Protein AF-A0A4R1PL21-F1 (afdb_monomer_lite)

Structure (mmCIF, N/CA/C/O backbone):
data_AF-A0A4R1PL21-F1
#
_entry.id   AF-A0A4R1PL21-F1
#
loop_
_atom_site.group_PDB
_atom_site.id
_atom_site.type_symbol
_atom_site.label_atom_id
_atom_site.label_alt_id
_atom_site.label_comp_id
_atom_site.label_asym_id
_atom_site.label_entity_id
_atom_site.label_seq_id
_atom_site.pdbx_PDB_ins_code
_atom_site.Cartn_x
_atom_site.Cartn_y
_atom_site.Cartn_z
_atom_site.occupancy
_atom_site.B_iso_or_equiv
_atom_site.auth_seq_id
_atom_site.auth_comp_id
_atom_site.auth_asym_id
_atom_site.auth_atom_id
_atom_site.pdbx_PDB_model_num
ATOM 1 N N . MET A 1 1 ? -13.176 0.286 33.512 1.00 33.28 1 MET A N 1
ATOM 2 C CA . MET A 1 1 ? -12.945 -0.963 32.759 1.00 33.28 1 MET A CA 1
ATOM 3 C C . MET A 1 1 ? -14.133 -1.179 31.830 1.00 33.28 1 MET A C 1
ATOM 5 O O . MET A 1 1 ? -14.990 -2.006 32.114 1.00 33.28 1 MET A O 1
ATOM 9 N N . SER A 1 2 ? -14.249 -0.366 30.777 1.00 35.81 2 SER A N 1
ATOM 10 C CA . SER A 1 2 ? -15.149 -0.677 29.667 1.00 35.81 2 SER A CA 1
ATOM 11 C C . SER A 1 2 ? -14.458 -1.754 28.846 1.00 35.81 2 SER A C 1
ATOM 13 O O . SER A 1 2 ? -13.347 -1.541 28.372 1.00 35.81 2 SER A O 1
ATOM 15 N N . GLN A 1 3 ? -15.073 -2.927 28.758 1.00 36.09 3 GLN A N 1
ATOM 16 C CA . GLN A 1 3 ? -14.660 -3.940 27.798 1.00 36.09 3 GLN A CA 1
ATOM 17 C C . GLN A 1 3 ? -14.890 -3.329 26.414 1.00 36.09 3 GLN A C 1
ATOM 19 O O . GLN A 1 3 ? -16.036 -3.083 26.034 1.00 36.09 3 GLN A O 1
ATOM 24 N N . THR A 1 4 ? -13.812 -2.974 25.721 1.00 40.53 4 THR A N 1
ATOM 25 C CA . THR A 1 4 ? -13.871 -2.572 24.321 1.00 40.53 4 THR A CA 1
ATOM 26 C C . THR A 1 4 ? -14.338 -3.785 23.532 1.00 40.53 4 THR A C 1
ATOM 28 O O . THR A 1 4 ? -13.763 -4.869 23.598 1.00 40.53 4 THR A O 1
ATOM 31 N N . ASN A 1 5 ? -15.469 -3.615 22.859 1.00 43.16 5 ASN A N 1
ATOM 32 C CA . ASN A 1 5 ? -16.133 -4.630 22.058 1.00 43.16 5 ASN A CA 1
ATOM 33 C C . ASN A 1 5 ? -15.388 -4.731 20.715 1.00 43.16 5 ASN A C 1
ATOM 35 O O . ASN A 1 5 ? -15.936 -4.377 19.676 1.00 43.16 5 ASN A O 1
ATOM 39 N N . VAL A 1 6 ? -14.099 -5.087 20.758 1.00 48.12 6 VAL A N 1
ATOM 40 C CA . VAL A 1 6 ? -13.265 -5.228 19.560 1.00 48.12 6 VAL A CA 1
ATOM 41 C C . VAL A 1 6 ? -13.737 -6.490 18.829 1.00 48.12 6 VAL A C 1
ATOM 43 O O . VAL A 1 6 ? -13.715 -7.569 19.432 1.00 48.12 6 VAL A O 1
ATOM 46 N N . PRO A 1 7 ? -14.222 -6.385 17.578 1.00 46.50 7 PRO A N 1
ATOM 47 C CA . PRO A 1 7 ? -14.629 -7.544 16.789 1.00 46.50 7 PRO A CA 1
ATOM 48 C C . PRO A 1 7 ? -13.479 -8.557 16.659 1.00 46.50 7 PRO A C 1
ATOM 50 O O . PRO A 1 7 ? -12.313 -8.157 16.703 1.00 46.50 7 PRO A O 1
ATOM 53 N N . PRO A 1 8 ? -13.770 -9.862 16.512 1.00 52.00 8 PRO A N 1
ATOM 54 C CA . PRO A 1 8 ? -12.741 -10.895 16.493 1.00 52.00 8 PRO A CA 1
ATOM 55 C C . PRO A 1 8 ? -11.782 -10.700 15.314 1.00 52.00 8 PRO A C 1
ATOM 57 O O . PRO A 1 8 ? -12.185 -10.711 14.152 1.00 52.00 8 PRO A O 1
ATOM 60 N N . GLU A 1 9 ? -10.503 -10.550 15.637 1.00 64.94 9 GLU A N 1
ATOM 61 C CA . GLU A 1 9 ? -9.409 -10.451 14.679 1.00 64.94 9 GLU A CA 1
ATOM 62 C C . GLU A 1 9 ? -9.171 -11.815 14.007 1.00 64.94 9 GLU A C 1
ATOM 64 O O . GLU A 1 9 ? -9.003 -12.837 14.680 1.00 64.94 9 GLU A O 1
ATOM 69 N N . ILE A 1 10 ? -9.175 -11.848 12.671 1.00 77.19 10 ILE A N 1
ATOM 70 C CA . ILE A 1 10 ? -8.898 -13.057 11.885 1.00 77.19 10 ILE A CA 1
ATOM 71 C C . ILE A 1 10 ? -7.464 -12.965 11.370 1.00 77.19 10 ILE A C 1
ATOM 73 O O . ILE A 1 10 ? -7.158 -12.065 10.598 1.00 77.19 10 ILE A O 1
ATOM 77 N N . SER A 1 11 ? -6.594 -13.901 11.748 1.00 82.69 11 SER A N 1
ATOM 78 C CA . SER A 1 11 ? -5.225 -13.986 11.226 1.00 82.69 11 SER A CA 1
ATOM 79 C C . SER A 1 11 ? -5.077 -15.085 10.171 1.00 82.69 11 SER A C 1
ATOM 81 O O . SER A 1 11 ? -5.842 -16.052 10.145 1.00 82.69 11 SER A O 1
ATOM 83 N N . GLY A 1 12 ? -4.105 -14.934 9.273 1.00 82.25 12 GLY A N 1
ATOM 84 C CA . GLY A 1 12 ? -3.917 -15.837 8.141 1.00 82.25 12 GLY A CA 1
ATOM 85 C C . GLY A 1 12 ? -2.614 -15.609 7.382 1.00 82.25 12 GLY A C 1
ATOM 86 O O . GLY A 1 12 ? -1.827 -14.713 7.685 1.00 82.25 12 GLY A O 1
ATOM 87 N N . THR A 1 13 ? -2.375 -16.463 6.394 1.00 86.62 13 THR A N 1
ATOM 88 C CA . THR A 1 13 ? -1.214 -16.388 5.497 1.00 86.62 13 THR A CA 1
ATOM 89 C C . THR A 1 13 ? -1.387 -15.297 4.434 1.00 86.62 13 THR A C 1
ATOM 91 O O . THR A 1 13 ? -2.486 -14.772 4.245 1.00 86.62 13 THR A O 1
ATOM 94 N N . ALA A 1 14 ? -0.338 -15.018 3.652 1.00 83.88 14 ALA A N 1
ATOM 95 C CA . ALA A 1 14 ? -0.445 -14.181 2.453 1.00 83.88 14 ALA A CA 1
ATOM 96 C C . ALA A 1 14 ? -1.548 -14.659 1.486 1.00 83.88 14 ALA A C 1
ATOM 98 O O . ALA A 1 14 ? -2.260 -13.847 0.901 1.00 83.88 14 ALA A O 1
ATOM 99 N N . GLN A 1 15 ? -1.750 -15.976 1.356 1.00 86.19 15 GLN A N 1
ATOM 100 C CA . GLN A 1 15 ? -2.811 -16.537 0.511 1.00 86.19 15 GLN A CA 1
ATOM 101 C C . GLN A 1 15 ? -4.210 -16.285 1.082 1.00 86.19 15 GLN A C 1
ATOM 103 O O . GLN A 1 15 ? -5.163 -16.107 0.323 1.00 86.19 15 GLN A O 1
ATOM 108 N N . ASP A 1 16 ? -4.355 -16.277 2.406 1.00 87.81 16 ASP A N 1
ATOM 109 C CA . ASP A 1 16 ? -5.629 -15.950 3.047 1.00 87.81 16 ASP A CA 1
ATOM 110 C C . ASP A 1 16 ? -5.949 -14.462 2.876 1.00 87.81 16 ASP A C 1
ATOM 112 O O . ASP A 1 16 ? -7.065 -14.130 2.477 1.00 87.81 16 ASP A O 1
ATOM 116 N N . ALA A 1 17 ? -4.949 -13.587 3.029 1.00 86.50 17 ALA A N 1
ATOM 117 C CA . ALA A 1 17 ? -5.077 -12.157 2.751 1.00 86.50 17 ALA A CA 1
ATOM 118 C C . ALA A 1 17 ? -5.516 -11.876 1.311 1.00 86.50 17 ALA A C 1
ATOM 120 O O . ALA A 1 17 ? -6.461 -11.123 1.085 1.00 86.50 17 ALA A O 1
ATOM 121 N N . GLN A 1 18 ? -4.904 -12.544 0.331 1.00 87.81 18 GLN A N 1
ATOM 122 C CA . GLN A 1 18 ? -5.301 -12.419 -1.074 1.00 87.81 18 GLN A CA 1
ATOM 123 C C . GLN A 1 18 ? -6.771 -12.793 -1.291 1.00 87.81 18 GLN A C 1
ATOM 125 O O . GLN A 1 18 ? -7.488 -12.088 -2.001 1.00 87.81 18 GLN A O 1
ATOM 130 N N . LYS A 1 19 ? -7.261 -13.859 -0.642 1.00 88.06 19 LYS A N 1
ATOM 131 C CA . LYS A 1 19 ? -8.682 -14.239 -0.712 1.00 88.06 19 LYS A CA 1
ATOM 132 C C . LYS A 1 19 ? -9.584 -13.179 -0.085 1.00 88.06 19 LYS A C 1
ATOM 134 O O . LYS A 1 19 ? -10.638 -12.893 -0.647 1.00 88.06 19 LYS A O 1
ATOM 139 N N . TRP A 1 20 ? -9.193 -12.598 1.050 1.00 90.75 20 TRP A N 1
ATOM 140 C CA . TRP A 1 20 ? -9.961 -11.528 1.692 1.00 90.75 20 TRP A CA 1
ATOM 141 C C . TRP A 1 20 ? -10.044 -10.281 0.808 1.00 90.75 20 TRP A C 1
ATOM 143 O O . TRP A 1 20 ? -11.132 -9.731 0.654 1.00 90.75 20 TRP A O 1
ATOM 153 N N . ILE A 1 21 ? -8.932 -9.884 0.180 1.00 86.00 21 ILE A N 1
ATOM 154 C CA . ILE A 1 21 ? -8.873 -8.740 -0.739 1.00 86.00 21 ILE A CA 1
ATOM 155 C C . ILE A 1 21 ? -9.767 -8.979 -1.959 1.00 86.00 21 ILE A C 1
ATOM 157 O O . ILE A 1 21 ? -10.597 -8.131 -2.286 1.00 86.00 21 ILE A O 1
ATOM 161 N N . LEU A 1 22 ? -9.646 -10.140 -2.609 1.00 86.62 22 LEU A N 1
ATOM 162 C CA . LEU A 1 22 ? -10.437 -10.478 -3.799 1.00 86.62 22 LEU A CA 1
ATOM 163 C C . LEU A 1 22 ? -11.943 -10.523 -3.510 1.00 86.62 22 LEU A C 1
ATOM 165 O O . LEU A 1 22 ? -12.737 -10.123 -4.357 1.00 86.62 22 LEU A O 1
ATOM 169 N N . ALA A 1 23 ? -12.328 -10.982 -2.316 1.00 87.50 23 ALA A N 1
ATOM 170 C CA . ALA A 1 23 ? -13.721 -11.060 -1.884 1.00 87.50 23 ALA A CA 1
ATOM 171 C C . ALA A 1 23 ? -14.305 -9.723 -1.385 1.00 87.50 23 ALA A C 1
ATOM 173 O O . ALA A 1 23 ? -15.491 -9.677 -1.069 1.00 87.50 23 ALA A O 1
ATOM 174 N N . SER A 1 24 ? -13.496 -8.666 -1.270 1.00 85.69 24 SER A N 1
ATOM 175 C CA . SER A 1 24 ? -13.942 -7.362 -0.768 1.00 85.69 24 SER A CA 1
ATOM 176 C C . SER A 1 24 ? -14.646 -6.516 -1.836 1.00 85.69 24 SER A C 1
ATOM 178 O O . SER A 1 24 ? -14.445 -6.700 -3.040 1.00 85.69 24 SER A O 1
ATOM 180 N N . ASP A 1 25 ? -15.392 -5.510 -1.379 1.00 85.44 25 ASP A N 1
ATOM 181 C CA . ASP A 1 25 ? -16.017 -4.487 -2.230 1.00 85.44 25 ASP A CA 1
ATOM 182 C C . ASP A 1 25 ? -15.058 -3.329 -2.584 1.00 85.44 25 ASP A C 1
ATOM 184 O O . ASP A 1 25 ? -15.488 -2.256 -3.010 1.00 85.44 25 ASP A O 1
ATOM 188 N N . LEU A 1 26 ? -13.743 -3.508 -2.396 1.00 81.44 26 LEU A N 1
ATOM 189 C CA . LEU A 1 26 ? -12.754 -2.497 -2.769 1.00 81.44 26 LEU A CA 1
ATOM 190 C C . LEU A 1 26 ? -12.738 -2.264 -4.294 1.00 81.44 26 LEU A C 1
ATOM 192 O O . LEU A 1 26 ? -12.895 -3.215 -5.063 1.00 81.44 26 LEU A O 1
ATOM 196 N N . PRO A 1 27 ? -12.474 -1.027 -4.756 1.00 81.44 27 PRO A N 1
ATOM 197 C CA . PRO A 1 27 ? -12.176 -0.773 -6.163 1.00 81.44 27 PRO A CA 1
ATOM 198 C C . PRO A 1 27 ? -11.006 -1.637 -6.657 1.00 81.44 27 PRO A C 1
ATOM 200 O O . PRO A 1 27 ? -10.051 -1.868 -5.913 1.00 81.44 27 PRO A O 1
ATOM 203 N N . GLU A 1 28 ? -11.048 -2.074 -7.918 1.00 78.38 28 GLU A N 1
ATOM 204 C CA . GLU A 1 28 ? -10.050 -3.002 -8.481 1.00 78.38 28 GLU A CA 1
ATOM 205 C C . GLU A 1 28 ? -8.613 -2.468 -8.404 1.00 78.38 28 GLU A C 1
ATOM 207 O O . GLU A 1 28 ? -7.700 -3.211 -8.060 1.00 78.38 28 GLU A O 1
ATOM 212 N N . GLU A 1 29 ? -8.413 -1.165 -8.605 1.00 72.88 29 GLU A N 1
ATOM 213 C CA . GLU A 1 29 ? -7.109 -0.510 -8.432 1.00 72.88 29 GLU A CA 1
ATOM 214 C C . GLU A 1 29 ? -6.551 -0.693 -7.007 1.00 72.88 29 GLU A C 1
ATOM 216 O O . GLU A 1 29 ? -5.372 -0.997 -6.813 1.00 72.88 29 GLU A O 1
ATOM 221 N N . LYS A 1 30 ? -7.417 -0.599 -5.989 1.00 76.00 30 LYS A N 1
ATOM 222 C CA . LYS A 1 30 ? -7.028 -0.804 -4.587 1.00 76.00 30 LYS A CA 1
ATOM 223 C C . LYS A 1 30 ? -6.747 -2.266 -4.286 1.00 76.00 30 LYS A C 1
ATOM 225 O O . LYS A 1 30 ? -5.788 -2.565 -3.575 1.00 76.00 30 LYS A O 1
ATOM 230 N N . LYS A 1 31 ? -7.556 -3.179 -4.834 1.00 80.94 31 LYS A N 1
ATOM 231 C CA . LYS A 1 31 ? -7.293 -4.619 -4.730 1.00 80.94 31 LYS A CA 1
ATOM 232 C C . LYS A 1 31 ? -5.940 -4.957 -5.336 1.00 80.94 31 LYS A C 1
ATOM 234 O O . LYS A 1 31 ? -5.167 -5.653 -4.691 1.00 80.94 31 LYS A O 1
ATOM 239 N N . HIS A 1 32 ? -5.631 -4.432 -6.518 1.00 77.69 32 HIS A N 1
ATOM 240 C CA . HIS A 1 32 ? -4.369 -4.684 -7.206 1.00 77.69 32 HIS A CA 1
ATOM 241 C C . HIS A 1 32 ? -3.157 -4.289 -6.348 1.00 77.69 32 HIS A C 1
ATOM 243 O O . HIS A 1 32 ? -2.278 -5.118 -6.115 1.00 77.69 32 HIS A O 1
ATOM 249 N N . ALA A 1 33 ? -3.145 -3.074 -5.792 1.0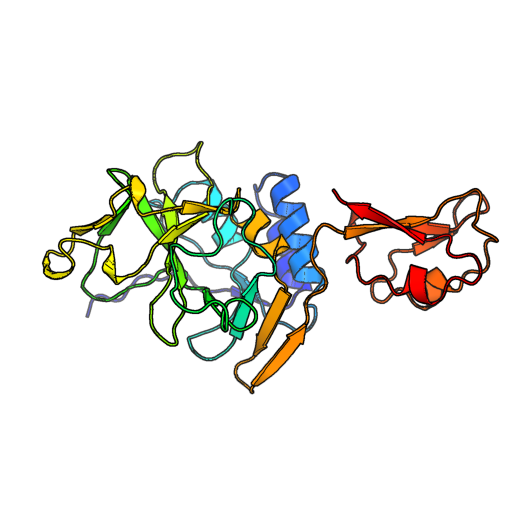0 73.50 33 ALA A N 1
ATOM 250 C CA . ALA A 1 33 ? -2.065 -2.612 -4.917 1.00 73.50 33 ALA A CA 1
ATOM 251 C C . ALA A 1 33 ? -1.908 -3.484 -3.652 1.00 73.50 33 ALA A C 1
ATOM 253 O O . ALA A 1 33 ? -0.802 -3.899 -3.304 1.00 73.50 33 ALA A O 1
ATOM 254 N N . LEU A 1 34 ? -3.017 -3.845 -2.995 1.00 78.50 34 LEU A N 1
ATOM 255 C CA . LEU A 1 34 ? -2.984 -4.723 -1.819 1.00 78.50 34 LEU A CA 1
ATOM 256 C C . LEU A 1 34 ? -2.522 -6.147 -2.165 1.00 78.50 34 LEU A C 1
ATOM 258 O O . LEU A 1 34 ? -1.766 -6.757 -1.411 1.00 78.50 34 LEU A O 1
ATOM 262 N N . LEU A 1 35 ? -2.940 -6.684 -3.313 1.00 80.12 35 LEU A N 1
ATOM 263 C CA . LEU A 1 35 ? -2.501 -7.993 -3.791 1.00 80.12 35 LEU A CA 1
ATOM 264 C C . LEU A 1 35 ? -1.003 -7.990 -4.095 1.00 80.12 35 LEU A C 1
ATOM 266 O O . LEU A 1 35 ? -0.311 -8.909 -3.659 1.00 80.12 35 LEU A O 1
ATOM 270 N N . SER A 1 36 ? -0.501 -6.960 -4.779 1.00 77.00 36 SER A N 1
ATOM 271 C CA . SER A 1 36 ? 0.931 -6.779 -5.042 1.00 77.00 36 SER A CA 1
ATOM 272 C C . SER A 1 36 ? 1.736 -6.809 -3.740 1.00 77.00 36 SER A C 1
ATOM 274 O O . SER A 1 36 ? 2.648 -7.627 -3.591 1.00 77.00 36 SER A O 1
ATOM 276 N N . PHE A 1 37 ? 1.295 -6.045 -2.736 1.00 78.38 37 PHE A N 1
ATOM 277 C CA . PHE A 1 37 ? 1.889 -6.055 -1.401 1.00 78.38 37 PHE A CA 1
ATOM 278 C C . PHE A 1 37 ? 1.908 -7.464 -0.781 1.00 78.38 37 PHE A C 1
ATOM 280 O O . PHE A 1 37 ? 2.962 -7.959 -0.393 1.00 78.38 37 PHE A O 1
ATOM 287 N N . THR A 1 38 ? 0.775 -8.175 -0.738 1.00 80.56 38 THR A N 1
ATOM 288 C CA . THR A 1 38 ? 0.743 -9.530 -0.144 1.00 80.56 38 THR A CA 1
ATOM 289 C C . THR A 1 38 ? 1.640 -10.539 -0.870 1.00 80.56 38 THR A C 1
ATOM 291 O O . THR A 1 38 ? 2.202 -11.424 -0.229 1.00 80.56 38 THR A O 1
ATOM 294 N N . LYS A 1 39 ? 1.794 -10.422 -2.197 1.00 79.81 39 LYS A N 1
ATOM 295 C CA . LYS A 1 39 ? 2.677 -11.284 -3.004 1.00 79.81 39 LYS A CA 1
ATOM 296 C C . LYS A 1 39 ? 4.150 -11.016 -2.711 1.00 79.81 39 LYS A C 1
ATOM 298 O O . LYS A 1 39 ? 4.946 -11.949 -2.730 1.00 79.81 39 LYS A O 1
ATOM 303 N N . GLN A 1 40 ? 4.501 -9.765 -2.421 1.00 75.44 40 GLN A N 1
ATOM 304 C CA . GLN A 1 40 ? 5.863 -9.366 -2.079 1.00 75.44 40 GLN A CA 1
ATOM 305 C C . GLN A 1 40 ? 6.316 -9.920 -0.719 1.00 75.44 40 GLN A C 1
ATOM 307 O O . GLN A 1 40 ? 7.511 -10.116 -0.501 1.00 75.44 40 GLN A O 1
ATOM 312 N N . PHE A 1 41 ? 5.368 -10.243 0.168 1.00 76.56 41 PHE A N 1
ATOM 313 C CA . PHE A 1 41 ? 5.645 -10.732 1.517 1.00 76.56 41 PHE A CA 1
ATOM 314 C C . PHE A 1 41 ? 4.966 -12.076 1.839 1.00 76.56 41 PHE A C 1
ATOM 316 O O . PHE A 1 41 ? 4.119 -12.158 2.733 1.00 76.56 41 PHE A O 1
ATOM 323 N N . PRO A 1 42 ? 5.348 -13.173 1.163 1.00 76.81 42 PRO A N 1
ATOM 324 C CA . PRO A 1 42 ? 4.659 -14.458 1.290 1.00 76.81 42 PRO A CA 1
ATOM 325 C C . PRO A 1 42 ? 4.856 -15.140 2.654 1.00 76.81 42 PRO A C 1
ATOM 327 O O . PRO A 1 42 ? 4.070 -16.009 3.024 1.00 76.81 42 PRO A O 1
ATOM 330 N N . THR A 1 43 ? 5.903 -14.771 3.398 1.00 76.19 43 THR A N 1
ATOM 331 C CA . THR A 1 43 ? 6.257 -15.355 4.705 1.00 76.19 43 THR A CA 1
ATOM 332 C C . THR A 1 43 ? 5.568 -14.674 5.880 1.00 76.19 43 THR A C 1
ATOM 334 O O . THR A 1 43 ? 5.692 -15.122 7.020 1.00 76.19 43 THR A O 1
ATOM 337 N N . LEU A 1 44 ? 4.868 -13.578 5.613 1.00 76.81 44 LEU A N 1
ATOM 338 C CA . LEU A 1 44 ? 4.285 -12.741 6.633 1.00 76.81 44 LEU A CA 1
ATOM 339 C C . LEU A 1 44 ? 2.867 -13.199 7.015 1.00 76.81 44 LEU A C 1
ATOM 341 O O . LEU A 1 44 ? 2.121 -13.741 6.196 1.00 76.81 44 LEU A O 1
ATOM 345 N N . THR A 1 45 ? 2.501 -12.970 8.279 1.00 77.94 45 THR A N 1
ATOM 346 C CA . THR A 1 45 ? 1.141 -13.189 8.792 1.00 77.94 45 THR A CA 1
ATOM 347 C C . THR A 1 45 ? 0.324 -11.914 8.631 1.00 77.94 45 THR A C 1
ATOM 349 O O . THR A 1 45 ? 0.754 -10.838 9.050 1.00 77.94 45 THR A O 1
ATOM 352 N N . PHE A 1 46 ? -0.871 -12.051 8.070 1.00 79.06 46 PHE A N 1
ATOM 353 C CA . PHE A 1 46 ? -1.813 -10.966 7.821 1.00 79.06 46 PHE A CA 1
ATOM 354 C C . PHE A 1 46 ? -3.027 -11.089 8.732 1.00 79.06 46 PHE A C 1
ATOM 356 O O . PHE A 1 46 ? -3.382 -12.190 9.159 1.00 79.06 46 PHE A O 1
ATOM 363 N N . PHE A 1 47 ? -3.677 -9.960 8.997 1.00 74.94 47 PHE A N 1
ATOM 364 C CA . PHE A 1 47 ? -4.838 -9.876 9.871 1.00 74.94 47 PHE A CA 1
ATOM 365 C C . PHE A 1 47 ? -5.986 -9.160 9.150 1.00 74.94 47 PHE A C 1
ATOM 367 O O . PHE A 1 47 ? -5.765 -8.285 8.313 1.00 74.94 47 PHE A O 1
ATOM 374 N N . LYS A 1 48 ? -7.219 -9.553 9.460 1.00 75.62 48 LYS A N 1
ATOM 375 C CA . LYS A 1 48 ? -8.468 -8.952 8.994 1.00 75.62 48 LYS A CA 1
ATOM 376 C C . LYS A 1 48 ? -9.288 -8.544 10.213 1.00 75.62 48 LYS A C 1
ATOM 378 O O . LYS A 1 48 ? -9.525 -9.369 11.098 1.00 75.62 48 LYS A O 1
ATOM 383 N N . GLN A 1 49 ? -9.745 -7.295 10.232 1.00 68.88 49 GLN A N 1
ATOM 384 C CA . GLN A 1 49 ? -10.494 -6.723 11.348 1.00 68.88 49 GLN A CA 1
ATOM 385 C C . GLN A 1 49 ? -11.705 -5.937 10.841 1.00 68.88 49 GLN A C 1
ATOM 387 O O . GLN A 1 49 ? -11.648 -5.270 9.812 1.00 68.88 49 GLN A O 1
ATOM 392 N N . GLU A 1 50 ? -12.811 -5.988 11.577 1.00 66.25 50 GLU A N 1
ATOM 393 C CA . GLU A 1 50 ? -13.950 -5.106 11.321 1.00 66.25 50 GLU A CA 1
ATOM 394 C C . GLU A 1 50 ? -13.702 -3.738 11.965 1.00 66.25 50 GLU A C 1
ATOM 396 O O . GLU A 1 50 ? -13.327 -3.654 13.137 1.00 66.25 50 GLU A O 1
ATOM 401 N N . ARG A 1 51 ? -13.924 -2.661 11.205 1.00 65.50 51 ARG A N 1
ATOM 402 C CA . ARG A 1 51 ? -13.739 -1.287 11.685 1.00 65.50 51 ARG A CA 1
ATOM 403 C C . ARG A 1 51 ? -15.046 -0.609 12.096 1.00 65.50 51 ARG A C 1
ATOM 405 O O . ARG A 1 51 ? -16.097 -0.916 11.524 1.00 65.50 51 ARG A O 1
ATOM 412 N N . PRO A 1 52 ? -15.002 0.338 13.054 1.00 63.94 52 PRO A N 1
ATOM 413 C CA . PRO A 1 52 ? -16.170 1.115 13.447 1.00 63.94 52 PRO A CA 1
ATOM 414 C C . PRO A 1 52 ? -16.810 1.856 12.267 1.00 63.94 52 PRO A C 1
ATOM 416 O O . PRO A 1 52 ? -16.157 2.261 11.308 1.00 63.94 52 PRO A O 1
ATOM 419 N N . ALA A 1 53 ? -18.117 2.105 12.359 1.00 63.12 53 ALA A N 1
ATOM 420 C CA . ALA A 1 53 ? -18.856 2.823 11.320 1.00 63.12 53 ALA A CA 1
ATOM 421 C C . ALA A 1 53 ? -18.477 4.313 11.186 1.00 63.12 53 ALA A C 1
ATOM 423 O O . ALA A 1 53 ? -18.947 4.965 10.257 1.00 63.12 53 ALA A O 1
ATOM 424 N N . THR A 1 54 ? -17.678 4.845 12.113 1.00 61.69 54 THR A N 1
ATOM 425 C CA . THR A 1 54 ? -17.220 6.241 12.143 1.00 61.69 54 THR A CA 1
ATOM 426 C C . THR A 1 54 ? -16.082 6.535 11.167 1.00 61.69 54 THR A C 1
ATOM 428 O O . THR A 1 54 ? -15.807 7.705 10.919 1.00 61.69 54 THR A O 1
ATOM 431 N N . ASP A 1 55 ? -15.450 5.508 10.597 1.00 69.31 55 ASP A N 1
ATOM 432 C CA . ASP A 1 55 ? -14.374 5.665 9.616 1.00 69.31 55 ASP A CA 1
ATOM 433 C C . ASP A 1 55 ? -14.922 5.915 8.197 1.00 69.31 55 ASP A C 1
ATOM 435 O O . ASP A 1 55 ? -16.026 5.454 7.875 1.00 69.31 55 ASP A O 1
ATOM 439 N N . PRO A 1 56 ? -14.158 6.584 7.304 1.00 68.06 56 PRO A N 1
ATOM 440 C CA . PRO A 1 56 ? -14.502 6.674 5.888 1.00 68.06 56 PRO A CA 1
ATOM 441 C C . PRO A 1 56 ? -14.769 5.293 5.302 1.00 68.06 56 PRO A C 1
ATOM 443 O O . PRO A 1 56 ? -14.057 4.331 5.608 1.00 68.06 56 PRO A O 1
ATOM 446 N N . ALA A 1 57 ? -15.760 5.191 4.413 1.00 73.62 57 ALA A N 1
ATOM 447 C CA . ALA A 1 57 ? -16.176 3.904 3.857 1.00 73.62 57 ALA A CA 1
ATOM 448 C C . ALA A 1 57 ? -15.000 3.141 3.221 1.00 73.62 57 ALA A C 1
ATOM 450 O O . ALA A 1 57 ? -14.853 1.940 3.442 1.00 73.62 57 ALA A O 1
ATOM 451 N N . TRP A 1 58 ? -14.120 3.846 2.505 1.00 73.44 58 TRP A N 1
ATOM 452 C CA . TRP A 1 58 ? -12.930 3.263 1.886 1.00 73.44 58 TRP A CA 1
ATOM 453 C C . TRP A 1 58 ? -11.916 2.728 2.913 1.00 73.44 58 TRP A C 1
ATOM 455 O O . TRP A 1 58 ? -11.291 1.697 2.673 1.00 73.44 58 TRP A O 1
ATOM 465 N N . LEU A 1 59 ? -11.759 3.398 4.061 1.00 70.94 59 LEU A N 1
ATOM 466 C CA . LEU A 1 59 ? -10.819 3.014 5.118 1.00 70.94 59 LEU A CA 1
ATOM 467 C C . LEU A 1 59 ? -11.343 1.820 5.921 1.00 70.94 59 LEU A C 1
ATOM 469 O O . LEU A 1 59 ? -10.560 0.963 6.340 1.00 70.94 59 LEU A O 1
ATOM 473 N N . ARG A 1 60 ? -12.667 1.746 6.104 1.00 71.62 60 ARG A N 1
ATOM 474 C CA . ARG A 1 60 ? -13.343 0.589 6.694 1.00 71.62 60 ARG A CA 1
ATOM 475 C C . ARG A 1 60 ? -13.188 -0.647 5.808 1.00 71.62 60 ARG A C 1
ATOM 477 O O . ARG A 1 60 ? -12.702 -1.663 6.291 1.00 71.62 60 ARG A O 1
ATOM 484 N N . LEU A 1 61 ? -13.494 -0.527 4.512 1.00 65.75 61 LEU A N 1
ATOM 485 C CA . LEU A 1 61 ? -13.322 -1.612 3.533 1.00 65.75 61 LEU A CA 1
ATOM 486 C C . LEU A 1 61 ? -11.871 -2.105 3.461 1.00 65.75 61 LEU A C 1
ATOM 488 O O . LEU A 1 61 ? -11.622 -3.296 3.294 1.00 65.75 61 LEU A O 1
ATOM 492 N N . LEU A 1 62 ? -10.907 -1.194 3.609 1.00 63.00 62 LEU A N 1
ATOM 493 C CA . LEU A 1 62 ? -9.494 -1.547 3.646 1.00 63.00 62 LEU A CA 1
ATOM 494 C C . LEU A 1 62 ? -9.121 -2.317 4.924 1.00 63.00 62 LEU A C 1
ATOM 496 O O . LEU A 1 62 ? -8.428 -3.324 4.827 1.00 63.00 62 LEU A O 1
ATOM 500 N N . GLY A 1 63 ? -9.624 -1.911 6.096 1.00 58.75 63 GLY A N 1
ATOM 501 C CA . GLY A 1 63 ? -9.426 -2.649 7.355 1.00 58.75 63 GLY A CA 1
ATOM 502 C C . GLY A 1 63 ? -10.039 -4.058 7.340 1.00 58.75 63 GLY A C 1
ATOM 503 O O . GLY A 1 63 ? -9.439 -5.005 7.848 1.00 58.75 63 GLY A O 1
ATOM 504 N N . GLU A 1 64 ? -11.179 -4.219 6.662 1.00 55.69 64 GLU A N 1
ATOM 505 C CA . GLU A 1 64 ? -11.835 -5.515 6.439 1.00 55.69 64 GLU A CA 1
ATOM 506 C C . GLU A 1 64 ? -11.065 -6.444 5.480 1.00 55.69 64 GLU A C 1
ATOM 508 O O . GLU A 1 64 ? -11.408 -7.627 5.362 1.00 55.69 64 GLU A O 1
ATOM 513 N N . ALA A 1 65 ? -10.061 -5.932 4.765 1.00 50.75 65 ALA A N 1
ATOM 514 C CA . ALA A 1 65 ? -9.322 -6.662 3.736 1.00 50.75 65 ALA A CA 1
ATOM 515 C C . ALA A 1 65 ? -7.839 -6.857 4.076 1.00 50.75 65 ALA A C 1
ATOM 517 O O . ALA A 1 65 ? -7.279 -7.902 3.742 1.00 50.75 65 ALA A O 1
ATOM 518 N N . LEU A 1 66 ? -7.199 -5.880 4.723 1.00 50.12 66 LEU A N 1
ATOM 519 C CA . LEU A 1 66 ? -5.775 -5.919 5.021 1.00 50.12 66 LEU A CA 1
ATOM 520 C C . LEU A 1 66 ? -5.436 -5.104 6.272 1.00 50.12 66 LEU A C 1
ATOM 522 O O . LEU A 1 66 ? -5.533 -3.878 6.287 1.00 50.12 66 LEU A O 1
ATOM 526 N N . LEU A 1 67 ? -4.931 -5.790 7.289 1.00 55.84 67 LEU A N 1
ATOM 527 C CA . LEU A 1 67 ? -4.165 -5.194 8.368 1.00 55.84 67 LEU A CA 1
ATOM 528 C C . LEU A 1 67 ? -2.801 -5.890 8.389 1.00 55.84 67 LEU A C 1
ATOM 530 O O . LEU A 1 67 ? -2.683 -7.108 8.557 1.00 55.84 67 LEU A O 1
ATOM 534 N N . GLY A 1 68 ? -1.761 -5.111 8.109 1.00 41.62 68 GLY A N 1
ATOM 535 C CA . GLY A 1 68 ? -0.384 -5.542 8.295 1.00 41.62 68 GLY A CA 1
ATOM 536 C C . GLY A 1 68 ? -0.027 -5.568 9.783 1.00 41.62 68 GLY A C 1
ATOM 537 O O . GLY A 1 68 ? -0.306 -4.609 10.490 1.00 41.62 68 GLY A O 1
ATOM 538 N N . PHE A 1 69 ? 0.618 -6.664 10.188 1.00 41.72 69 PHE A N 1
ATOM 539 C CA . PHE A 1 69 ? 1.508 -6.865 11.341 1.00 41.72 69 PHE A CA 1
ATOM 540 C C . PHE A 1 69 ? 1.061 -6.413 12.740 1.00 41.72 69 PHE A C 1
ATOM 542 O O . PHE A 1 69 ? 1.286 -5.273 13.115 1.00 41.72 69 PHE A O 1
ATOM 549 N N . VAL A 1 70 ? 0.535 -7.384 13.504 1.00 48.44 70 VAL A N 1
ATOM 550 C CA . VAL A 1 70 ? 0.873 -7.819 14.888 1.00 48.44 70 VAL A CA 1
ATOM 551 C C . VAL A 1 70 ? 1.429 -6.781 15.911 1.00 48.44 70 VAL A C 1
ATOM 553 O O . VAL A 1 70 ? 2.203 -5.895 15.564 1.00 48.44 70 VAL A O 1
ATOM 556 N N . PRO A 1 71 ? 1.119 -6.951 17.218 1.00 47.97 71 PRO A N 1
ATOM 557 C CA . PRO A 1 71 ? 1.243 -5.945 18.277 1.00 47.97 71 PRO A CA 1
ATOM 558 C C . PRO A 1 71 ? 2.657 -5.383 18.399 1.00 47.97 71 PRO A C 1
ATOM 560 O O . PRO A 1 71 ? 3.595 -6.160 18.272 1.00 47.97 71 PRO A O 1
ATOM 563 N N . ASP A 1 72 ? 2.743 -4.071 18.665 1.00 48.41 72 ASP A N 1
ATOM 564 C CA . ASP A 1 72 ? 3.849 -3.161 19.048 1.00 48.41 72 ASP A CA 1
ATOM 565 C C . ASP A 1 72 ? 5.322 -3.480 18.687 1.00 48.41 72 ASP A C 1
ATOM 567 O O . ASP A 1 72 ? 6.069 -2.550 18.379 1.00 48.41 72 ASP A O 1
ATOM 571 N N . ASP A 1 73 ? 5.728 -4.747 18.670 1.00 49.94 73 ASP A N 1
ATOM 572 C CA . ASP A 1 73 ? 7.087 -5.271 18.575 1.00 49.94 73 ASP A CA 1
ATOM 573 C C . ASP A 1 73 ? 7.396 -6.025 17.264 1.00 49.94 73 ASP A C 1
ATOM 575 O O . ASP A 1 73 ? 8.505 -6.535 17.127 1.00 49.94 73 ASP A O 1
ATOM 579 N N . LEU A 1 74 ? 6.459 -6.180 16.314 1.00 55.91 74 LEU A N 1
ATOM 580 C CA . LEU A 1 74 ? 6.612 -7.176 15.233 1.00 55.91 74 LEU A CA 1
ATOM 581 C C . LEU A 1 74 ? 7.102 -6.668 13.873 1.00 55.91 74 LEU A C 1
ATOM 583 O O . LEU A 1 74 ? 7.820 -7.424 13.210 1.00 55.91 74 LEU A O 1
ATOM 587 N N . CYS A 1 75 ? 6.808 -5.432 13.453 1.00 65.88 75 CYS A N 1
ATOM 588 C CA . CYS A 1 75 ? 7.497 -4.851 12.298 1.00 65.88 75 CYS A CA 1
ATOM 589 C C . CYS A 1 75 ? 7.496 -3.314 12.254 1.00 65.88 75 CYS A C 1
ATOM 591 O O . CYS A 1 75 ? 6.640 -2.653 12.840 1.00 65.88 75 CYS A O 1
ATOM 593 N N . TRP A 1 76 ? 8.428 -2.758 11.482 1.00 75.56 76 TRP A N 1
ATOM 594 C CA . TRP A 1 76 ? 8.498 -1.346 11.142 1.00 75.56 76 TRP A CA 1
ATOM 595 C C . TRP A 1 76 ? 8.759 -1.146 9.646 1.00 75.56 76 TRP A C 1
ATOM 597 O O . TRP A 1 76 ? 9.497 -1.908 9.027 1.00 75.56 76 TRP A O 1
ATOM 607 N N . LEU A 1 77 ? 8.201 -0.083 9.073 1.00 78.50 77 LEU A N 1
ATOM 608 C CA . LEU A 1 77 ? 8.160 0.185 7.638 1.00 78.50 77 LEU A CA 1
ATOM 609 C C . LEU A 1 77 ? 8.996 1.406 7.255 1.00 78.50 77 LEU A C 1
ATOM 611 O O . LEU A 1 77 ? 8.814 2.494 7.801 1.00 78.50 77 LEU A O 1
ATOM 615 N N . ARG A 1 78 ? 9.876 1.256 6.269 1.00 81.94 78 ARG A N 1
ATOM 616 C CA . ARG A 1 78 ? 10.574 2.379 5.633 1.00 81.94 78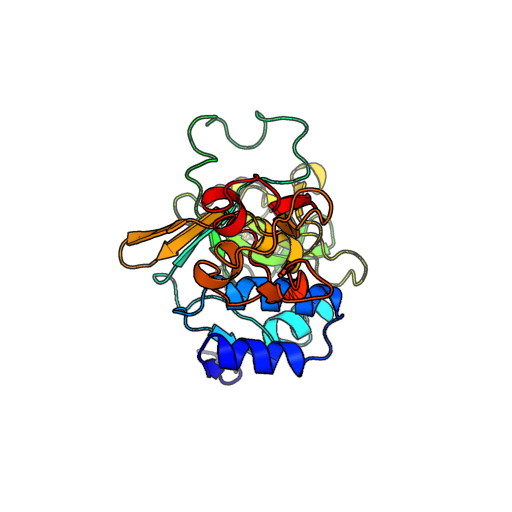 ARG A CA 1
ATOM 617 C C . ARG A 1 78 ? 9.949 2.656 4.272 1.00 81.94 78 ARG A C 1
ATOM 619 O O . ARG A 1 78 ? 9.745 1.715 3.511 1.00 81.94 78 ARG A O 1
ATOM 626 N N . PHE A 1 79 ? 9.735 3.926 3.938 1.00 75.50 79 PHE A N 1
ATOM 627 C CA . PHE A 1 79 ? 9.230 4.355 2.629 1.00 75.50 79 PHE A CA 1
ATOM 628 C C . PHE A 1 79 ? 10.355 4.967 1.774 1.00 75.50 79 PHE A C 1
ATOM 630 O O . PHE A 1 79 ? 11.216 5.663 2.310 1.00 75.50 79 PHE A O 1
ATOM 637 N N . VAL A 1 80 ? 10.381 4.695 0.462 1.00 59.00 80 VAL A N 1
ATOM 638 C CA . VAL A 1 80 ? 11.482 5.101 -0.447 1.00 59.00 80 VAL A CA 1
ATOM 639 C C . VAL A 1 80 ? 11.351 6.538 -0.960 1.00 59.00 80 VAL A C 1
ATOM 641 O O . VAL A 1 80 ? 12.352 7.130 -1.359 1.00 59.00 80 VAL A O 1
ATOM 644 N N . ALA A 1 81 ? 10.148 7.117 -0.949 1.00 57.78 81 ALA A N 1
ATOM 645 C CA . ALA A 1 81 ? 9.916 8.511 -1.322 1.00 57.78 81 ALA A CA 1
ATOM 646 C C . ALA A 1 81 ? 8.548 9.006 -0.832 1.00 57.78 81 ALA A C 1
ATOM 648 O O . ALA A 1 81 ? 7.562 8.277 -0.896 1.00 57.78 81 ALA A O 1
ATOM 649 N N . PHE A 1 82 ? 8.476 10.278 -0.437 1.00 57.47 82 PHE A N 1
ATOM 650 C CA . PHE A 1 82 ? 7.218 11.010 -0.303 1.00 57.47 82 PHE A CA 1
ATOM 651 C C . PHE A 1 82 ? 7.020 11.860 -1.566 1.00 57.47 82 PHE A C 1
ATOM 653 O O . PHE A 1 82 ? 7.788 12.803 -1.785 1.00 57.47 82 PHE A O 1
ATOM 660 N N . ARG A 1 83 ? 6.011 11.545 -2.398 1.00 48.50 83 ARG A N 1
ATOM 661 C CA . ARG A 1 83 ? 5.814 12.117 -3.757 1.00 48.50 83 ARG A CA 1
ATOM 662 C C . ARG A 1 83 ? 5.835 13.651 -3.825 1.00 48.50 83 ARG A C 1
ATOM 664 O O . ARG A 1 83 ? 6.213 14.216 -4.845 1.00 48.50 83 ARG A O 1
ATOM 671 N N . TYR A 1 84 ? 5.471 14.339 -2.743 1.00 45.53 84 TYR A N 1
ATOM 672 C CA . TYR A 1 84 ? 5.215 15.784 -2.744 1.00 45.53 84 TYR A CA 1
ATOM 673 C C . TYR A 1 84 ? 6.299 16.660 -2.083 1.00 45.53 84 TYR A C 1
ATOM 675 O O . TYR A 1 84 ? 5.945 17.583 -1.353 1.00 45.53 84 TYR A O 1
ATOM 683 N N . SER A 1 85 ? 7.606 16.392 -2.269 1.00 44.75 85 SER A N 1
ATOM 684 C CA . SER A 1 85 ? 8.687 17.193 -1.636 1.00 44.75 85 SER A CA 1
ATOM 685 C C . SER A 1 85 ? 9.350 18.158 -2.617 1.00 44.75 85 SER A C 1
ATOM 687 O O . SER A 1 85 ? 10.286 17.758 -3.306 1.00 44.75 85 SER A O 1
ATOM 689 N N . PRO A 1 86 ? 8.937 19.436 -2.677 1.00 38.00 86 PRO A N 1
ATOM 690 C CA . PRO A 1 86 ? 9.738 20.461 -3.338 1.00 38.00 86 PRO A CA 1
ATOM 691 C C . PRO A 1 86 ? 10.896 20.966 -2.460 1.00 38.00 86 PRO A C 1
ATOM 693 O O . PRO A 1 86 ? 11.826 21.555 -2.996 1.00 38.00 86 PRO A O 1
ATOM 696 N N . ASP A 1 87 ? 10.882 20.704 -1.147 1.00 41.38 87 ASP A N 1
ATOM 697 C CA . ASP A 1 87 ? 11.934 21.132 -0.219 1.00 41.38 87 ASP A CA 1
ATOM 698 C C . ASP A 1 87 ? 12.386 19.976 0.678 1.00 41.38 87 ASP A C 1
ATOM 700 O O . ASP A 1 87 ? 11.566 19.271 1.266 1.00 41.38 87 ASP A O 1
ATOM 704 N N . ARG A 1 88 ? 13.702 19.766 0.756 1.00 43.62 88 ARG A N 1
ATOM 705 C CA . ARG A 1 88 ? 14.361 18.729 1.572 1.00 43.62 88 ARG A CA 1
ATOM 706 C C . ARG A 1 88 ? 14.580 19.149 3.034 1.00 43.62 88 ARG A C 1
ATOM 708 O O . ARG A 1 88 ? 14.999 18.323 3.833 1.00 43.62 88 ARG A O 1
ATOM 715 N N . ASP A 1 89 ? 14.302 20.407 3.385 1.00 38.78 89 ASP A N 1
ATOM 716 C CA . ASP A 1 89 ? 14.896 21.027 4.580 1.00 38.78 89 ASP A CA 1
ATOM 717 C C . ASP A 1 89 ? 13.916 21.439 5.701 1.00 38.78 89 ASP A C 1
ATOM 719 O O . ASP A 1 89 ? 14.371 21.900 6.746 1.00 38.78 89 ASP A O 1
ATOM 723 N N . SER A 1 90 ? 12.591 21.290 5.564 1.00 42.84 90 SER A N 1
ATOM 724 C CA . SER A 1 90 ? 11.655 22.001 6.466 1.00 42.84 90 SER A CA 1
ATOM 725 C C . SER A 1 90 ? 10.856 21.184 7.491 1.00 42.84 90 SER A C 1
ATOM 727 O O . SER A 1 90 ? 10.147 21.797 8.288 1.00 42.84 90 SER A O 1
ATOM 729 N N . LEU A 1 91 ? 10.994 19.854 7.583 1.00 44.56 91 LEU A N 1
ATOM 730 C CA . LEU A 1 91 ? 10.334 19.077 8.661 1.00 44.56 91 LEU A CA 1
ATOM 731 C C . LEU A 1 91 ? 11.252 18.175 9.488 1.00 44.56 91 LEU A C 1
ATOM 733 O O . LEU A 1 91 ? 10.826 17.618 10.495 1.00 44.56 91 LEU A O 1
ATOM 737 N N . ALA A 1 92 ? 12.539 18.116 9.164 1.00 39.84 92 ALA A N 1
ATOM 738 C CA . ALA A 1 92 ? 13.527 17.534 10.052 1.00 39.84 92 ALA A CA 1
ATOM 739 C C . ALA A 1 92 ? 14.882 18.170 9.782 1.00 39.84 92 ALA A C 1
ATOM 741 O O . ALA A 1 92 ? 15.457 18.013 8.710 1.00 39.84 92 ALA A O 1
ATOM 742 N N . ASN A 1 93 ? 15.439 18.827 10.792 1.00 33.53 93 ASN A N 1
ATOM 743 C CA . ASN A 1 93 ? 16.833 19.252 10.811 1.00 33.53 93 ASN A CA 1
ATOM 744 C C . ASN A 1 93 ? 17.752 18.018 10.982 1.00 33.53 93 ASN A C 1
ATOM 746 O O . ASN A 1 93 ? 18.498 17.890 11.951 1.00 33.53 93 ASN A O 1
ATOM 750 N N . SER A 1 94 ? 17.640 17.046 10.075 1.00 40.72 94 SER A N 1
ATOM 751 C CA . SER A 1 94 ? 18.506 15.877 9.969 1.00 40.72 94 SER A CA 1
ATOM 752 C C . SER A 1 94 ? 18.439 15.287 8.556 1.00 40.72 94 SER A C 1
ATOM 754 O O . SER A 1 94 ? 17.952 14.181 8.330 1.00 40.72 94 SER A O 1
ATOM 756 N N . ALA A 1 95 ? 19.094 15.957 7.605 1.00 37.03 95 ALA A N 1
ATOM 757 C CA . ALA A 1 95 ? 19.494 15.402 6.302 1.00 37.03 95 ALA A CA 1
ATOM 758 C C . ALA A 1 95 ? 20.433 14.161 6.403 1.00 37.03 95 ALA A C 1
ATOM 760 O O . ALA A 1 95 ? 21.117 13.792 5.451 1.00 37.03 95 ALA A O 1
ATOM 761 N N . ARG A 1 96 ? 20.493 13.512 7.575 1.00 36.75 96 ARG A N 1
ATOM 762 C CA . ARG A 1 96 ? 21.183 12.251 7.859 1.00 36.75 96 ARG A CA 1
ATOM 763 C C . ARG A 1 96 ? 20.243 11.083 8.212 1.00 36.75 96 ARG A C 1
ATOM 765 O O . ARG A 1 96 ? 20.778 10.005 8.438 1.00 36.75 96 ARG A O 1
ATOM 772 N N . SER A 1 97 ? 18.908 11.235 8.270 1.00 48.25 97 SER A N 1
ATOM 773 C CA . SER A 1 97 ? 18.033 10.160 8.800 1.00 48.25 97 SER A CA 1
ATOM 774 C C . SER A 1 97 ? 16.867 9.667 7.932 1.00 48.25 97 SER A C 1
ATOM 776 O O . SER A 1 97 ? 16.297 8.645 8.290 1.00 48.25 97 SER A O 1
ATOM 778 N N . GLU A 1 98 ? 16.507 10.286 6.800 1.00 49.75 98 GLU A N 1
ATOM 779 C CA . GLU A 1 98 ? 15.324 9.846 6.019 1.00 49.75 98 GLU A CA 1
ATOM 780 C C . GLU A 1 98 ? 15.434 8.407 5.482 1.00 49.75 98 GLU A C 1
ATOM 782 O O . GLU A 1 98 ? 14.470 7.653 5.558 1.00 49.75 98 GLU A O 1
ATOM 787 N N . ALA A 1 99 ? 16.626 7.969 5.060 1.00 47.88 99 ALA A N 1
ATOM 788 C CA . ALA A 1 99 ? 16.878 6.586 4.624 1.00 47.88 99 ALA A CA 1
ATOM 789 C C . ALA A 1 99 ? 16.826 5.541 5.765 1.00 47.88 99 ALA A C 1
ATOM 791 O O . ALA A 1 99 ? 16.947 4.337 5.516 1.00 47.88 99 ALA A O 1
ATOM 792 N N . SER A 1 100 ? 16.655 6.003 7.006 1.00 56.25 100 SER A N 1
ATOM 793 C CA . SER A 1 100 ? 16.678 5.207 8.235 1.00 56.25 100 SER A CA 1
ATOM 794 C C . SER A 1 100 ? 15.374 5.302 9.029 1.00 56.25 100 SER A C 1
ATOM 796 O O . SER A 1 100 ? 15.288 4.679 10.083 1.00 56.25 100 SER A O 1
ATOM 798 N N . ARG A 1 101 ? 14.383 6.094 8.581 1.00 71.38 101 ARG A N 1
ATOM 799 C CA . ARG A 1 101 ? 13.132 6.280 9.328 1.00 71.38 101 ARG A CA 1
ATOM 800 C C . ARG A 1 101 ? 12.192 5.110 9.105 1.00 71.38 101 ARG A C 1
ATOM 802 O O . ARG A 1 101 ? 11.725 4.859 7.994 1.00 71.38 101 ARG A O 1
ATOM 809 N N . TYR A 1 102 ? 11.907 4.436 10.205 1.00 78.12 102 TYR A N 1
ATOM 810 C CA . TYR A 1 102 ? 11.000 3.313 10.283 1.00 78.12 102 TYR A CA 1
ATOM 811 C C . TYR A 1 102 ? 9.715 3.754 10.988 1.00 78.12 102 TYR A C 1
ATOM 813 O O . TYR A 1 102 ? 9.744 4.332 12.073 1.00 78.12 102 TYR A O 1
ATOM 821 N N . HIS A 1 103 ? 8.582 3.486 10.354 1.00 80.44 103 HIS A N 1
ATOM 822 C CA . HIS A 1 103 ? 7.253 3.802 10.850 1.00 80.44 103 HIS A CA 1
ATOM 823 C C . HIS A 1 103 ? 6.610 2.528 11.374 1.00 80.44 103 HIS A C 1
ATOM 825 O O . HIS A 1 103 ? 6.643 1.488 10.719 1.00 80.44 103 HIS A O 1
ATOM 831 N N . ARG A 1 104 ? 5.980 2.604 12.538 1.00 76.69 104 ARG A N 1
ATOM 832 C CA . ARG A 1 104 ? 5.039 1.577 12.967 1.00 76.69 104 ARG A CA 1
ATOM 833 C C . ARG A 1 104 ? 3.685 1.918 12.363 1.00 76.69 104 ARG A C 1
ATOM 835 O O . ARG A 1 104 ? 3.240 3.053 12.522 1.00 76.69 104 ARG A O 1
ATOM 842 N N . LEU A 1 105 ? 3.034 0.968 11.693 1.00 76.19 105 LEU A N 1
ATOM 843 C CA . LEU A 1 105 ? 1.623 1.143 11.356 1.00 76.19 105 LEU A CA 1
ATOM 844 C C . LEU A 1 105 ? 0.821 1.127 12.647 1.00 76.19 105 LEU A C 1
ATOM 846 O O . LEU A 1 105 ? 0.991 0.241 13.479 1.00 76.19 105 LEU A O 1
ATOM 850 N N . VAL A 1 106 ? -0.030 2.123 12.821 1.00 68.38 106 VAL A N 1
ATOM 851 C CA . VAL A 1 106 ? -0.903 2.196 13.983 1.00 68.38 106 VAL A CA 1
ATOM 852 C C . VAL A 1 106 ? -2.299 2.321 13.438 1.00 68.38 106 VAL A C 1
ATOM 854 O O . VAL A 1 106 ? -2.612 3.299 12.775 1.00 68.38 106 VAL A O 1
ATOM 857 N N . PHE A 1 107 ? -3.107 1.301 13.669 1.00 58.22 107 PHE A N 1
ATOM 858 C CA . PHE A 1 107 ? -4.519 1.318 13.348 1.00 58.22 107 PHE A CA 1
ATOM 859 C C . PHE A 1 107 ? -5.247 1.266 14.659 1.00 58.22 107 PHE A C 1
ATOM 861 O O . PHE A 1 107 ? -5.030 0.328 15.414 1.00 58.22 107 PHE A O 1
ATOM 868 N N . ASP A 1 108 ? -6.062 2.281 14.916 1.00 54.44 108 ASP A N 1
ATOM 869 C CA . ASP A 1 108 ? -6.650 2.475 16.236 1.00 54.44 108 ASP A CA 1
ATOM 870 C C . ASP A 1 108 ? -5.567 2.805 17.269 1.00 54.44 108 ASP A C 1
ATOM 872 O O . ASP A 1 108 ? -5.301 2.085 18.231 1.00 54.44 108 ASP A O 1
ATOM 876 N N . ALA A 1 109 ? -4.868 3.915 17.018 1.00 44.59 109 ALA A N 1
ATOM 877 C CA . ALA A 1 109 ? -4.090 4.534 18.067 1.00 44.59 109 ALA A CA 1
ATOM 878 C C . ALA A 1 109 ? -5.090 5.083 19.092 1.00 44.59 109 ALA A C 1
ATOM 880 O O . ALA A 1 109 ? -5.457 6.257 19.044 1.00 44.59 109 ALA A O 1
ATOM 881 N N . ASP A 1 110 ? -5.515 4.231 20.021 1.00 45.84 110 ASP A N 1
ATOM 882 C CA . ASP A 1 110 ? -5.849 4.647 21.374 1.00 45.84 110 ASP A CA 1
ATOM 883 C C . ASP A 1 110 ? -4.580 5.329 21.913 1.00 45.84 110 ASP A C 1
ATOM 885 O O . ASP A 1 110 ? -3.753 4.730 22.600 1.00 45.84 110 ASP A O 1
ATOM 889 N N . LEU A 1 111 ? -4.336 6.582 21.500 1.00 46.91 111 LEU A N 1
ATOM 890 C CA . LEU A 1 111 ? -3.193 7.388 21.934 1.00 46.91 111 LEU A CA 1
ATOM 891 C C . LEU A 1 111 ? -3.315 7.749 23.428 1.00 46.91 111 LEU A C 1
ATOM 893 O O . LEU A 1 111 ? -2.593 8.617 23.918 1.00 46.91 111 LEU A O 1
ATOM 897 N N . GLY A 1 112 ? -4.213 7.096 24.167 1.00 50.47 112 GLY A N 1
ATOM 898 C CA . GLY A 1 112 ? -4.592 7.417 25.526 1.00 50.47 112 GLY A CA 1
ATOM 899 C C . GLY A 1 112 ? -5.757 8.400 25.542 1.00 50.47 112 GLY A C 1
ATOM 900 O O . GLY A 1 112 ? -6.678 8.310 24.744 1.00 50.47 112 GLY A O 1
ATOM 901 N N . GLU A 1 113 ? -5.719 9.371 26.456 1.00 44.78 113 GLU A N 1
ATOM 902 C CA . GLU A 1 113 ? -6.824 10.306 26.730 1.00 44.78 113 GLU A CA 1
ATOM 903 C C . GLU A 1 113 ? -7.174 11.291 25.586 1.00 44.78 113 GLU A C 1
ATOM 905 O O . GLU A 1 113 ? -7.856 12.287 25.825 1.00 44.78 113 GLU A O 1
ATOM 910 N N . TYR A 1 114 ? -6.688 11.074 24.363 1.00 55.28 114 TYR A N 1
ATOM 911 C CA . TYR A 1 114 ? -6.836 11.975 23.221 1.00 55.28 114 TYR A CA 1
ATOM 912 C C . TYR A 1 114 ? -7.902 11.446 22.270 1.00 55.28 114 TYR A C 1
ATOM 914 O O . TYR A 1 114 ? -7.601 10.870 21.230 1.00 55.28 114 TYR A O 1
ATOM 922 N N . ASP A 1 115 ? -9.160 11.656 22.646 1.00 56.12 115 ASP A N 1
ATOM 923 C CA . ASP A 1 115 ? -10.285 11.038 21.948 1.00 56.12 115 ASP A CA 1
ATOM 924 C C . ASP A 1 115 ? -10.419 11.515 20.485 1.00 56.12 115 ASP A C 1
ATOM 926 O O . ASP A 1 115 ? -11.001 10.795 19.674 1.00 56.12 115 ASP A O 1
ATOM 930 N N . GLN A 1 116 ? -9.924 12.717 20.124 1.00 74.25 116 GLN A N 1
ATOM 931 C CA . GLN A 1 116 ? -10.064 13.282 18.770 1.00 74.25 116 GLN A CA 1
ATOM 932 C C . GLN A 1 116 ? -8.918 14.236 18.382 1.00 74.25 116 GLN A C 1
ATOM 934 O O . GLN A 1 116 ? -8.678 15.239 19.058 1.00 74.25 116 GLN A O 1
ATOM 939 N N . ILE A 1 117 ? -8.253 13.965 17.253 1.00 83.69 117 ILE A N 1
ATOM 940 C CA . ILE A 1 117 ? -7.316 14.891 16.594 1.00 83.69 117 ILE A CA 1
ATOM 941 C C . ILE A 1 117 ? -7.934 15.390 15.286 1.00 83.69 117 ILE A C 1
ATOM 943 O O . ILE A 1 117 ? -8.566 14.620 14.563 1.00 83.69 117 ILE A O 1
ATOM 947 N N . PHE A 1 118 ? -7.725 16.668 14.972 1.00 88.25 118 PHE A N 1
ATOM 948 C CA . PHE A 1 118 ? -8.222 17.310 13.758 1.00 88.25 118 PHE A CA 1
ATOM 949 C C . PHE A 1 118 ? -7.087 17.902 12.926 1.00 88.25 118 PHE A C 1
ATOM 951 O O . PHE A 1 118 ? -6.158 18.509 13.462 1.00 88.25 118 PHE A O 1
ATOM 958 N N . LEU A 1 119 ? -7.208 17.791 11.607 1.00 89.31 119 LEU A N 1
ATOM 959 C CA . LEU A 1 119 ? -6.413 18.522 10.631 1.00 89.31 119 LEU A CA 1
ATOM 960 C C . LEU A 1 119 ? -7.277 19.638 10.035 1.00 89.31 119 LEU A C 1
ATOM 962 O O . LEU A 1 119 ? -8.147 19.395 9.196 1.00 89.31 119 LEU A O 1
ATOM 966 N N . GLY A 1 120 ? -7.058 20.870 10.493 1.00 88.56 120 GLY A N 1
ATOM 967 C CA . GLY A 1 120 ? -8.036 21.943 10.322 1.00 88.56 120 GLY A CA 1
ATOM 968 C C . GLY A 1 120 ? -9.310 21.622 11.103 1.00 88.56 120 GLY A C 1
ATOM 969 O O . GLY A 1 120 ? -9.273 21.545 12.331 1.00 88.56 120 GLY A O 1
ATOM 970 N N . ASP A 1 121 ? -10.413 21.424 10.385 1.00 87.31 121 ASP A N 1
ATOM 971 C CA . ASP A 1 121 ? -11.715 21.046 10.953 1.00 87.31 121 ASP A CA 1
ATOM 972 C C . ASP A 1 121 ? -12.088 19.583 10.696 1.00 87.31 121 ASP A C 1
ATOM 974 O O . ASP A 1 121 ? -13.111 19.111 11.191 1.00 87.31 121 ASP A O 1
ATOM 978 N N . GLU A 1 122 ? -11.250 18.854 9.960 1.00 87.69 122 GLU A N 1
ATOM 979 C CA . GLU A 1 122 ? -11.508 17.464 9.604 1.00 87.69 122 GLU A CA 1
ATOM 980 C C . GLU A 1 122 ? -10.895 16.538 10.660 1.00 87.69 122 GLU A C 1
ATOM 982 O O . GLU A 1 122 ? -9.693 16.650 10.933 1.00 87.69 122 GLU A O 1
ATOM 987 N N . PRO A 1 123 ? -11.670 15.625 11.268 1.00 85.75 123 PRO A N 1
ATOM 988 C CA . PRO A 1 123 ? -11.111 14.616 12.157 1.00 85.75 123 PRO A CA 1
ATOM 989 C C . PRO A 1 123 ? -10.125 13.734 11.389 1.00 85.75 123 PRO A C 1
ATOM 991 O O . PRO A 1 123 ? -10.282 13.520 10.188 1.00 85.75 123 PRO A O 1
ATOM 994 N N . VAL A 1 124 ? -9.104 13.215 12.065 1.00 83.75 124 VAL A N 1
ATOM 995 C CA . VAL A 1 124 ? -8.129 12.310 11.447 1.00 83.75 124 VAL A CA 1
ATOM 996 C C . VAL A 1 124 ? -7.979 11.012 12.225 1.00 83.75 124 VAL A C 1
ATOM 998 O O . VAL A 1 124 ? -8.109 10.981 13.446 1.00 83.75 124 VAL A O 1
ATOM 1001 N N . VAL A 1 125 ? -7.655 9.944 11.502 1.00 80.19 125 VAL A N 1
ATOM 1002 C CA . VAL A 1 125 ? -7.239 8.654 12.059 1.00 80.19 125 VAL A CA 1
ATOM 1003 C C . VAL A 1 125 ? -5.766 8.458 11.743 1.00 80.19 125 VAL A C 1
ATOM 1005 O O . VAL A 1 125 ? -5.343 8.605 10.594 1.00 80.19 125 VAL A O 1
ATOM 1008 N N . PHE A 1 126 ? -4.970 8.133 12.758 1.00 80.62 126 PHE A N 1
ATOM 1009 C CA . PHE A 1 126 ? -3.574 7.775 12.546 1.00 80.62 126 PHE A CA 1
ATOM 1010 C C . PHE A 1 126 ? -3.472 6.426 11.848 1.00 80.62 126 PHE A C 1
ATOM 1012 O O . PHE A 1 126 ? -4.239 5.510 12.134 1.00 80.62 126 PHE A O 1
ATOM 1019 N N . VAL A 1 127 ? -2.525 6.337 10.918 1.00 79.06 127 VAL A N 1
ATOM 1020 C CA . VAL A 1 127 ? -2.218 5.115 10.167 1.00 79.06 127 VAL A CA 1
ATOM 1021 C C . VAL A 1 127 ? -0.770 4.678 10.357 1.00 79.06 127 VAL A C 1
ATOM 1023 O O . VAL A 1 127 ? -0.467 3.498 10.189 1.00 79.06 127 VAL A O 1
ATOM 1026 N N . ALA A 1 128 ? 0.130 5.592 10.738 1.00 79.38 128 ALA A N 1
ATOM 1027 C CA . ALA A 1 128 ? 1.496 5.253 11.124 1.00 79.38 128 ALA A CA 1
ATOM 1028 C C . ALA A 1 128 ? 2.139 6.325 12.018 1.00 79.38 128 ALA A C 1
ATOM 1030 O O . ALA A 1 128 ? 1.743 7.489 11.991 1.00 79.38 128 ALA A O 1
ATOM 1031 N N . CYS A 1 129 ? 3.176 5.960 12.770 1.00 77.69 129 CYS A N 1
ATOM 1032 C CA . CYS A 1 129 ? 4.027 6.913 13.484 1.00 77.69 129 CYS A CA 1
ATOM 1033 C C . CYS A 1 129 ? 5.487 6.453 13.549 1.00 77.69 129 CYS A C 1
ATOM 1035 O O . CYS A 1 129 ? 5.782 5.254 13.529 1.00 77.69 129 CYS A O 1
ATOM 1037 N N . VAL A 1 130 ? 6.411 7.406 13.665 1.00 75.12 130 VAL A N 1
ATOM 1038 C CA . VAL A 1 130 ? 7.808 7.117 14.019 1.00 75.12 130 VAL A CA 1
ATOM 1039 C C . VAL A 1 130 ? 7.883 6.917 15.530 1.00 75.12 130 VAL A C 1
ATOM 1041 O O . VAL A 1 130 ? 7.795 7.873 16.291 1.00 75.12 130 VAL A O 1
ATOM 1044 N N . LEU A 1 131 ? 8.023 5.675 15.989 1.00 62.59 131 LEU A N 1
ATOM 1045 C CA . LEU A 1 131 ? 8.022 5.375 17.426 1.00 62.59 131 LEU A CA 1
ATOM 1046 C C . LEU A 1 131 ? 9.263 5.861 18.176 1.00 62.59 131 LEU A C 1
ATOM 1048 O O . LEU A 1 131 ? 9.191 6.102 19.377 1.00 62.59 131 LEU A O 1
ATOM 1052 N N . GLU A 1 132 ? 10.400 5.950 17.491 1.00 64.75 132 GLU A N 1
ATOM 1053 C CA . GLU A 1 132 ? 11.685 6.237 18.133 1.00 64.75 132 GLU A CA 1
ATOM 1054 C C . GLU A 1 132 ? 11.690 7.623 18.796 1.00 64.75 132 GLU A C 1
ATOM 1056 O O . GLU A 1 132 ? 12.315 7.802 19.841 1.00 64.75 132 GLU A O 1
ATOM 1061 N N . ASP A 1 133 ? 10.967 8.587 18.219 1.00 67.19 133 ASP A N 1
ATOM 1062 C CA . ASP A 1 133 ? 10.932 9.969 18.701 1.00 67.19 133 ASP A CA 1
ATOM 1063 C C . ASP A 1 133 ? 9.589 10.703 18.509 1.00 67.19 133 ASP A C 1
ATOM 1065 O O . ASP A 1 133 ? 9.490 11.875 18.874 1.00 67.19 133 ASP A O 1
ATOM 1069 N N . LEU A 1 134 ? 8.559 10.050 17.950 1.00 66.19 134 LEU A N 1
ATOM 1070 C CA . LEU A 1 134 ? 7.266 10.655 17.587 1.00 66.19 134 LEU A CA 1
ATOM 1071 C C . LEU A 1 134 ? 7.407 11.919 16.720 1.00 66.19 134 LEU A C 1
ATOM 1073 O O . LEU A 1 134 ? 6.514 12.767 16.680 1.00 66.19 134 LEU A O 1
ATOM 1077 N N . SER A 1 135 ? 8.528 12.061 16.008 1.00 71.56 135 SER A N 1
ATOM 1078 C CA . SER A 1 135 ? 8.818 13.246 15.199 1.00 71.56 135 SER A CA 1
ATOM 1079 C C . SER A 1 135 ? 7.878 13.396 14.008 1.00 71.56 135 SER A C 1
ATOM 1081 O O . SER A 1 135 ? 7.690 14.514 13.533 1.00 71.56 135 SER A O 1
ATOM 1083 N N . SER A 1 136 ? 7.273 12.296 13.555 1.00 78.00 136 SER A N 1
ATOM 1084 C CA . SER A 1 136 ? 6.365 12.258 12.416 1.00 78.00 136 SER A CA 1
ATOM 1085 C C . SER A 1 136 ? 5.202 11.288 12.651 1.00 78.00 136 SER A C 1
ATOM 1087 O O . SER A 1 136 ? 5.382 10.157 13.123 1.00 78.00 136 SER A O 1
ATOM 1089 N N . LEU A 1 137 ? 4.001 11.765 12.327 1.00 84.12 137 LEU A N 1
ATOM 1090 C CA . LEU A 1 137 ? 2.736 11.046 12.357 1.00 84.12 137 LEU A CA 1
ATOM 1091 C C . LEU A 1 137 ? 2.141 11.040 10.952 1.00 84.12 137 LEU A C 1
ATOM 1093 O O . LEU A 1 137 ? 2.085 12.087 10.309 1.00 84.12 137 LEU A O 1
ATOM 1097 N N . LEU A 1 138 ? 1.645 9.883 10.519 1.00 86.81 138 LEU A N 1
ATOM 1098 C CA . LEU A 1 138 ? 0.848 9.734 9.308 1.00 86.81 138 LEU A CA 1
ATOM 1099 C C . LEU A 1 138 ? -0.622 9.569 9.681 1.00 86.81 138 LEU A C 1
ATOM 1101 O O . LEU A 1 138 ? -0.969 8.694 10.481 1.00 86.81 138 LEU A O 1
ATOM 1105 N N . ALA A 1 139 ? -1.486 10.378 9.079 1.00 86.81 139 ALA A N 1
ATOM 1106 C CA . ALA A 1 139 ? -2.915 10.378 9.350 1.00 86.81 139 ALA A CA 1
ATOM 1107 C C . ALA A 1 139 ? -3.749 10.504 8.072 1.00 86.81 139 ALA A C 1
ATOM 1109 O O . ALA A 1 139 ? -3.316 11.085 7.079 1.00 86.81 139 ALA A O 1
ATOM 1110 N N . VAL A 1 140 ? -4.969 9.983 8.114 1.00 86.25 140 VAL A N 1
ATOM 1111 C CA . VAL A 1 140 ? -5.975 10.101 7.052 1.00 86.25 140 VAL A CA 1
ATOM 1112 C C . VAL A 1 140 ? -7.162 10.890 7.583 1.00 86.25 140 VAL A C 1
ATOM 1114 O O . VAL A 1 140 ? -7.530 10.737 8.748 1.00 86.25 140 VAL A O 1
ATOM 1117 N N . LYS A 1 141 ? -7.755 11.752 6.757 1.00 86.88 141 LYS A N 1
ATOM 1118 C CA . LYS A 1 141 ? -8.945 12.514 7.155 1.00 86.88 141 LYS A CA 1
ATOM 1119 C C . LYS A 1 141 ? -10.182 11.622 7.195 1.00 86.88 141 LYS A C 1
ATOM 1121 O O . LYS A 1 141 ? -10.320 10.684 6.413 1.00 86.88 141 LYS A O 1
ATOM 1126 N N . VAL A 1 142 ? -11.090 11.943 8.105 1.00 78.62 142 VAL A N 1
ATOM 1127 C CA . VAL A 1 142 ? -12.364 11.264 8.325 1.00 78.62 142 VAL A CA 1
ATOM 1128 C C . VAL A 1 142 ? -13.505 12.176 7.879 1.00 78.62 142 VAL A C 1
ATOM 1130 O O . VAL A 1 142 ? -13.485 13.369 8.150 1.00 78.62 142 VAL A O 1
ATOM 1133 N N . GLY A 1 143 ? -14.518 11.618 7.208 1.00 68.56 143 GLY A N 1
ATOM 1134 C CA . GLY A 1 143 ? -15.734 12.351 6.817 1.00 68.56 143 GLY A CA 1
ATOM 1135 C C . GLY A 1 143 ? -15.674 13.063 5.460 1.00 68.56 143 GLY A C 1
ATOM 1136 O O . GLY A 1 143 ? -16.690 13.577 4.995 1.00 68.56 143 GLY A O 1
ATOM 1137 N N . THR A 1 144 ? -14.525 13.039 4.787 1.00 67.44 144 THR A N 1
ATOM 1138 C CA . THR A 1 144 ? -14.336 13.571 3.433 1.00 67.44 144 THR A CA 1
ATOM 1139 C C . THR A 1 144 ? -14.140 12.425 2.439 1.00 67.44 144 THR A C 1
ATOM 1141 O O . THR A 1 144 ? -13.021 12.072 2.092 1.00 67.44 144 THR A O 1
ATOM 1144 N N . ASP A 1 145 ? -15.239 11.846 1.940 1.00 65.19 145 ASP A N 1
ATOM 1145 C CA . ASP A 1 145 ? -15.208 10.670 1.041 1.00 65.19 145 ASP A CA 1
ATOM 1146 C C . ASP A 1 145 ? -14.406 10.877 -0.263 1.00 65.19 145 ASP A C 1
ATOM 1148 O O . ASP A 1 145 ? -14.064 9.908 -0.934 1.00 65.19 145 ASP A O 1
ATOM 1152 N N . GLY A 1 146 ? -14.095 12.123 -0.637 1.00 73.31 146 GLY A N 1
ATOM 1153 C CA . GLY A 1 146 ? -13.260 12.438 -1.801 1.00 73.31 146 GLY A CA 1
ATOM 1154 C C . GLY A 1 146 ? -11.760 12.581 -1.519 1.00 73.31 146 GLY A C 1
ATOM 1155 O O . GLY A 1 146 ? -10.987 12.657 -2.472 1.00 73.31 146 GLY A O 1
ATOM 1156 N N . ASP A 1 147 ? -11.337 12.659 -0.255 1.00 83.62 147 ASP A N 1
ATOM 1157 C CA . ASP A 1 147 ? -9.934 12.848 0.127 1.00 83.62 147 ASP A CA 1
ATOM 1158 C C . ASP A 1 147 ? -9.400 11.592 0.818 1.00 83.62 147 ASP A C 1
ATOM 1160 O O . ASP A 1 147 ? -9.615 11.353 2.004 1.00 83.62 147 ASP A O 1
ATOM 1164 N N . GLU A 1 148 ? -8.697 10.768 0.049 1.00 85.06 148 GLU A N 1
ATOM 1165 C CA . GLU A 1 148 ? -8.073 9.539 0.544 1.00 85.06 148 GLU A CA 1
ATOM 1166 C C . GLU A 1 148 ? -6.596 9.736 0.917 1.00 85.06 148 GLU A C 1
ATOM 1168 O O . GLU A 1 148 ? -5.892 8.767 1.207 1.00 85.06 148 GLU A O 1
ATOM 1173 N N . GLY A 1 149 ? -6.113 10.982 0.885 1.00 88.12 149 GLY A N 1
ATOM 1174 C CA . GLY A 1 149 ? -4.712 11.306 1.093 1.00 88.12 149 GLY A CA 1
ATOM 1175 C C . GLY A 1 149 ? -4.200 10.897 2.471 1.00 88.12 149 GLY A C 1
ATOM 1176 O O . GLY A 1 149 ? -4.892 11.013 3.484 1.00 88.12 149 GLY A O 1
ATOM 1177 N N . VAL A 1 150 ? -2.936 10.478 2.509 1.00 87.88 150 VAL A N 1
ATOM 1178 C CA . VAL A 1 150 ? -2.197 10.304 3.763 1.00 87.88 150 VAL A CA 1
ATOM 1179 C C . VAL A 1 150 ? -1.391 11.569 4.016 1.00 87.88 150 VAL A C 1
ATOM 1181 O O . VAL A 1 150 ? -0.655 12.034 3.141 1.00 87.88 150 VAL A O 1
ATOM 1184 N N . TYR A 1 151 ? -1.536 12.125 5.211 1.00 89.69 151 TYR A N 1
ATOM 1185 C CA . TYR A 1 151 ? -0.926 13.371 5.644 1.00 89.69 151 TYR A CA 1
ATOM 1186 C C . TYR A 1 151 ? 0.141 13.120 6.697 1.00 89.69 151 TYR A C 1
ATOM 1188 O O . TYR A 1 151 ? -0.095 12.384 7.645 1.00 89.69 151 TYR A O 1
ATOM 1196 N N . GLU A 1 152 ? 1.283 13.779 6.550 1.00 88.19 152 GLU A N 1
ATOM 1197 C CA . GLU A 1 152 ? 2.369 13.806 7.517 1.00 88.19 152 GLU A CA 1
ATOM 1198 C C . GLU A 1 152 ? 2.364 15.124 8.296 1.00 88.19 152 GLU A C 1
ATOM 1200 O O . GLU A 1 152 ? 2.230 16.204 7.710 1.00 88.19 152 GLU A O 1
ATOM 1205 N N . PHE A 1 153 ? 2.548 15.045 9.612 1.00 86.00 153 PHE A N 1
ATOM 1206 C CA . PHE A 1 153 ? 2.841 16.191 10.474 1.00 86.00 153 PHE A CA 1
ATOM 1207 C C . PHE A 1 153 ? 3.597 15.754 11.732 1.00 86.00 153 PHE A C 1
ATOM 1209 O O . PHE A 1 153 ? 3.541 14.596 12.146 1.00 86.00 153 PHE A O 1
ATOM 1216 N N . ALA A 1 154 ? 4.303 16.692 12.362 1.00 83.75 154 ALA A N 1
ATOM 1217 C CA . ALA A 1 154 ? 5.016 16.417 13.603 1.00 83.75 154 ALA A CA 1
ATOM 1218 C C . ALA A 1 154 ? 4.062 16.378 14.805 1.00 83.75 154 ALA A C 1
ATOM 1220 O O . ALA A 1 154 ? 3.142 17.191 14.897 1.00 83.75 154 ALA A O 1
ATOM 1221 N N . TYR A 1 155 ? 4.334 15.511 15.785 1.00 81.31 155 TYR A N 1
ATOM 1222 C CA . TYR A 1 155 ? 3.568 15.473 17.040 1.00 81.31 155 TYR A CA 1
ATOM 1223 C C . TYR A 1 155 ? 3.555 16.834 17.759 1.00 81.31 155 TYR A C 1
ATOM 1225 O O . TYR A 1 155 ? 2.541 17.249 18.312 1.00 81.31 155 TYR A O 1
ATOM 1233 N N . SER A 1 156 ? 4.660 17.585 17.688 1.00 82.69 156 SER A N 1
ATOM 1234 C CA . SER A 1 156 ? 4.787 18.931 18.272 1.00 82.69 156 SER A CA 1
ATOM 1235 C C . SER A 1 156 ? 3.903 19.997 17.613 1.00 82.69 156 SER A C 1
ATOM 1237 O O . SER A 1 156 ? 3.879 21.139 18.071 1.00 82.69 156 SER A O 1
ATOM 1239 N N . PHE A 1 157 ? 3.227 19.663 16.511 1.00 87.12 157 PHE A N 1
ATOM 1240 C CA . PHE A 1 157 ? 2.317 20.563 15.804 1.00 87.12 157 PHE A CA 1
ATOM 1241 C C . PHE A 1 157 ? 0.865 20.385 16.233 1.00 87.12 157 PHE A C 1
ATOM 1243 O O . PHE A 1 157 ? 0.019 21.153 15.784 1.00 87.12 157 PHE A O 1
ATOM 1250 N N . ILE A 1 158 ? 0.586 19.384 17.070 1.00 86.31 158 ILE A N 1
ATOM 1251 C CA . ILE A 1 158 ? -0.722 19.195 17.674 1.00 86.31 158 ILE A CA 1
ATOM 1252 C C . ILE A 1 158 ? -0.859 20.232 18.791 1.00 86.31 158 ILE A C 1
ATOM 1254 O O . ILE A 1 158 ? -0.186 20.159 19.820 1.00 86.31 158 ILE A O 1
ATOM 1258 N N . ASP A 1 159 ? -1.726 21.209 18.571 1.00 83.50 159 ASP A N 1
ATOM 1259 C CA . ASP A 1 159 ? -2.138 22.175 19.578 1.00 83.50 159 ASP A CA 1
ATOM 1260 C C . ASP A 1 159 ? -3.114 21.522 20.566 1.00 83.50 159 ASP A C 1
ATOM 1262 O O . ASP A 1 159 ? -3.743 20.507 20.265 1.00 83.50 159 ASP A O 1
ATOM 1266 N N . ASP A 1 160 ? -3.244 22.106 21.758 1.00 72.56 160 ASP A N 1
ATOM 1267 C CA . ASP A 1 160 ? -4.259 21.741 22.755 1.00 72.56 160 ASP A CA 1
ATOM 1268 C C . ASP A 1 160 ? -4.308 20.252 23.151 1.00 72.56 160 ASP A C 1
ATOM 1270 O O . ASP A 1 160 ? -5.349 19.751 23.584 1.00 72.56 160 ASP A O 1
ATOM 1274 N N . ILE A 1 161 ? -3.160 19.560 23.102 1.00 64.94 161 ILE A N 1
ATOM 1275 C CA . ILE A 1 161 ? -3.012 18.136 23.465 1.00 64.94 161 ILE A CA 1
ATOM 1276 C C . ILE A 1 161 ? -3.706 17.826 24.805 1.00 64.94 161 ILE A C 1
ATOM 1278 O O . ILE A 1 161 ? -4.449 16.860 24.913 1.00 64.94 161 ILE A O 1
ATOM 1282 N N . GLY A 1 162 ? -3.570 18.683 25.822 1.00 59.06 162 GLY A N 1
ATOM 1283 C CA . GLY A 1 162 ? -4.164 18.463 27.151 1.00 59.06 162 GLY A CA 1
ATOM 1284 C C . GLY A 1 162 ? -5.697 18.564 27.249 1.00 59.06 162 GLY A C 1
ATOM 1285 O O . GLY A 1 162 ? -6.241 18.303 28.319 1.00 59.06 162 GLY A O 1
ATOM 1286 N N . SER A 1 163 ? -6.396 18.955 26.178 1.00 63.06 163 SER A N 1
ATOM 1287 C CA . SER A 1 163 ? -7.851 19.190 26.165 1.00 63.06 163 SER A CA 1
ATOM 1288 C C . SER A 1 163 ? -8.680 18.040 25.579 1.00 63.06 163 SER A C 1
ATOM 1290 O O . SER A 1 163 ? -9.906 18.138 25.534 1.00 63.06 163 SER A O 1
ATOM 1292 N N . ARG A 1 164 ? -8.027 16.955 25.139 1.00 64.94 164 ARG A N 1
ATOM 1293 C CA . ARG A 1 164 ? -8.630 15.826 24.398 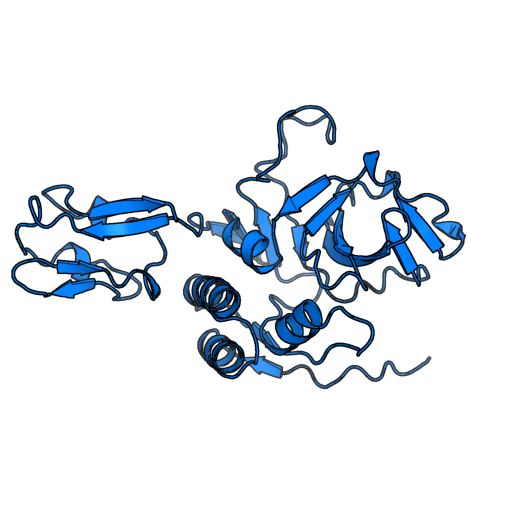1.00 64.94 164 ARG A CA 1
ATOM 1294 C C . ARG A 1 164 ? -9.169 16.165 22.997 1.00 64.94 164 ARG A C 1
ATOM 1296 O O . ARG A 1 164 ? -9.818 15.322 22.388 1.00 64.94 164 ARG A O 1
ATOM 1303 N N . GLN A 1 165 ? -8.899 17.369 22.482 1.00 75.62 165 GLN A N 1
ATOM 1304 C CA . GLN A 1 165 ? -9.279 17.821 21.135 1.00 75.62 165 GLN A CA 1
ATOM 1305 C C . GLN A 1 165 ? -8.083 18.462 20.425 1.00 75.62 165 GLN A C 1
ATOM 1307 O O . GLN A 1 165 ? -8.043 19.674 20.214 1.00 75.62 165 GLN A O 1
ATOM 1312 N N . GLY A 1 166 ? -7.076 17.654 20.099 1.00 85.44 166 GLY A N 1
ATOM 1313 C CA . GLY A 1 166 ? -5.861 18.172 19.481 1.00 85.44 166 GLY A CA 1
ATOM 1314 C C . GLY A 1 166 ? -6.120 18.696 18.068 1.00 85.44 166 GLY A C 1
ATOM 1315 O O . GLY A 1 166 ? -6.907 18.116 17.318 1.00 85.44 166 GLY A O 1
ATOM 1316 N N . ARG A 1 167 ? -5.458 19.788 17.682 1.00 88.62 167 ARG A N 1
ATOM 1317 C CA . ARG A 1 167 ? -5.616 20.389 16.348 1.00 88.62 167 ARG A CA 1
ATOM 1318 C C . ARG A 1 167 ? -4.281 20.606 15.666 1.00 88.62 167 ARG A C 1
ATOM 1320 O O . ARG A 1 167 ? -3.320 21.023 16.295 1.00 88.62 167 ARG A O 1
ATOM 1327 N N . VAL A 1 168 ? -4.245 20.359 14.366 1.00 90.38 168 VAL A N 1
ATOM 1328 C CA . VAL A 1 168 ? -3.094 20.624 13.509 1.00 90.38 168 VAL A CA 1
ATOM 1329 C C . VAL A 1 168 ? -3.509 21.647 12.464 1.00 90.38 168 VAL A C 1
ATOM 1331 O O . VAL A 1 168 ? -4.479 21.442 11.731 1.00 90.38 168 VAL A O 1
ATOM 1334 N N . ASP A 1 169 ? -2.770 22.752 12.388 1.00 90.12 169 ASP A N 1
ATOM 1335 C CA . ASP A 1 169 ? -2.924 23.729 11.310 1.00 90.12 169 ASP A CA 1
ATOM 1336 C C . ASP A 1 169 ? -2.639 23.045 9.953 1.00 90.12 169 ASP A C 1
ATOM 1338 O O . ASP A 1 169 ? -1.554 22.477 9.782 1.00 90.12 169 ASP A O 1
ATOM 1342 N N . PRO A 1 170 ? -3.560 23.101 8.967 1.00 89.94 170 PRO A N 1
ATOM 1343 C CA . PRO A 1 170 ? -3.361 22.500 7.648 1.00 89.94 170 PRO A CA 1
ATOM 1344 C C . PRO A 1 170 ? -2.082 22.928 6.927 1.00 89.94 170 PRO A C 1
ATOM 1346 O O . PRO A 1 170 ? -1.551 22.161 6.131 1.00 89.94 170 PRO A O 1
ATOM 1349 N N . THR A 1 171 ? -1.560 24.123 7.206 1.00 88.81 171 THR A N 1
ATOM 1350 C CA . THR A 1 171 ? -0.298 24.617 6.631 1.00 88.81 171 THR A CA 1
ATOM 1351 C C . THR A 1 171 ? 0.939 23.915 7.195 1.00 88.81 171 THR A C 1
ATOM 1353 O O . THR A 1 171 ? 2.016 23.995 6.606 1.00 88.81 171 THR A O 1
ATOM 1356 N N . ARG A 1 172 ? 0.789 23.216 8.326 1.00 87.88 172 ARG A N 1
ATOM 1357 C CA . ARG A 1 172 ? 1.836 22.445 9.010 1.00 87.88 172 ARG A CA 1
ATOM 1358 C C . ARG A 1 172 ? 1.732 20.942 8.753 1.00 87.88 172 ARG A C 1
ATOM 1360 O O . ARG A 1 172 ? 2.561 20.190 9.260 1.00 87.88 172 ARG A O 1
ATOM 1367 N N . ALA A 1 173 ? 0.742 20.513 7.975 1.00 88.75 173 ALA A N 1
ATOM 1368 C CA . ALA A 1 173 ? 0.612 19.143 7.512 1.00 88.75 173 ALA A CA 1
ATOM 1369 C C . ALA A 1 173 ? 0.852 19.064 6.011 1.00 88.75 173 ALA A C 1
ATOM 1371 O O . ALA A 1 173 ? 0.575 19.994 5.251 1.00 88.75 173 ALA A O 1
ATOM 1372 N N . ARG A 1 174 ? 1.334 17.912 5.566 1.00 86.25 174 ARG A N 1
ATOM 1373 C CA . ARG A 1 174 ? 1.664 17.688 4.168 1.00 86.25 174 ARG A CA 1
ATOM 1374 C C . ARG A 1 174 ? 1.042 16.398 3.682 1.00 86.25 174 ARG A C 1
ATOM 1376 O O . ARG A 1 174 ? 1.236 15.361 4.294 1.00 86.25 174 ARG A O 1
ATOM 1383 N N . ARG A 1 175 ? 0.358 16.437 2.541 1.00 87.06 175 ARG A N 1
ATOM 1384 C CA . ARG A 1 175 ? -0.031 15.202 1.855 1.00 87.06 175 ARG A CA 1
ATOM 1385 C C . ARG A 1 175 ? 1.228 14.516 1.337 1.00 87.06 175 ARG A C 1
ATOM 1387 O O . ARG A 1 175 ? 2.013 15.128 0.613 1.00 87.06 175 ARG A O 1
ATOM 1394 N N . VAL A 1 176 ? 1.426 13.270 1.731 1.00 82.31 176 VAL A N 1
ATOM 1395 C CA . VAL A 1 176 ? 2.620 12.489 1.410 1.00 82.31 176 VAL A CA 1
ATOM 1396 C C . VAL A 1 176 ? 2.331 11.295 0.508 1.00 82.31 176 VAL A C 1
ATOM 1398 O O . VAL A 1 176 ? 3.212 10.930 -0.270 1.00 82.31 176 VAL A O 1
ATOM 1401 N N . PHE A 1 177 ? 1.098 10.782 0.540 1.00 84.06 177 PHE A N 1
ATOM 1402 C CA . PHE A 1 177 ? 0.602 9.744 -0.364 1.00 84.06 177 PHE A CA 1
ATOM 1403 C C . PHE A 1 177 ? -0.791 10.092 -0.886 1.00 84.06 177 PHE A C 1
ATOM 1405 O O . PHE A 1 177 ? -1.580 10.773 -0.214 1.00 84.06 177 PHE A O 1
ATOM 1412 N N . ASP A 1 178 ? -1.093 9.619 -2.091 1.00 82.00 178 ASP A N 1
ATOM 1413 C CA . ASP A 1 178 ? -2.383 9.855 -2.737 1.00 82.00 178 ASP A CA 1
ATOM 1414 C C . ASP A 1 178 ? -3.497 9.027 -2.103 1.00 82.00 178 ASP A C 1
ATOM 1416 O O . ASP A 1 178 ? -4.635 9.490 -2.023 1.00 82.00 178 ASP A O 1
ATOM 1420 N N . SER A 1 179 ? -3.150 7.843 -1.604 1.00 79.44 179 SER A N 1
ATOM 1421 C CA . SER A 1 179 ? -4.043 6.932 -0.903 1.00 79.44 179 SER A CA 1
ATOM 1422 C C . SER A 1 179 ? -3.268 6.002 0.035 1.00 79.44 179 SER A C 1
ATOM 1424 O O . SER A 1 179 ? -2.039 5.927 0.002 1.00 79.44 179 SER A O 1
ATOM 1426 N N . TYR A 1 180 ? -3.979 5.248 0.874 1.00 77.81 180 TYR A N 1
ATOM 1427 C CA . TYR A 1 180 ? -3.349 4.208 1.690 1.00 77.81 180 TYR A CA 1
ATOM 1428 C C . TYR A 1 180 ? -2.700 3.082 0.843 1.00 77.81 180 TYR A C 1
ATOM 1430 O O . TYR A 1 180 ? -1.568 2.702 1.138 1.00 77.81 180 TYR A O 1
ATOM 1438 N N . PRO A 1 181 ? -3.328 2.557 -0.231 1.00 76.31 181 PRO A N 1
ATOM 1439 C CA . PRO A 1 181 ? -2.637 1.642 -1.144 1.00 76.31 181 PRO A CA 1
ATOM 1440 C C . PRO A 1 181 ? -1.404 2.257 -1.826 1.00 76.31 181 PRO A C 1
ATOM 1442 O O . PRO A 1 181 ? -0.382 1.586 -1.942 1.00 76.31 181 PRO A O 1
ATOM 1445 N N . ASP A 1 182 ? -1.463 3.539 -2.206 1.00 77.19 182 ASP A N 1
ATOM 1446 C CA . ASP A 1 182 ? -0.301 4.272 -2.731 1.00 77.19 182 ASP A CA 1
ATOM 1447 C C . ASP A 1 182 ? 0.851 4.295 -1.712 1.00 77.19 182 ASP A C 1
ATOM 1449 O O . ASP A 1 182 ? 1.992 4.012 -2.067 1.00 77.19 182 ASP A O 1
ATOM 1453 N N . MET A 1 183 ? 0.560 4.514 -0.425 1.00 80.31 183 MET A N 1
ATOM 1454 C CA . MET A 1 183 ? 1.559 4.425 0.648 1.00 80.31 183 MET A CA 1
ATOM 1455 C C . MET A 1 183 ? 2.259 3.058 0.689 1.00 80.31 183 MET A C 1
ATOM 1457 O O . MET A 1 183 ? 3.483 3.003 0.812 1.00 80.31 183 MET A O 1
ATOM 1461 N N . LEU A 1 184 ? 1.514 1.953 0.571 1.00 77.25 184 LEU A N 1
ATOM 1462 C CA . LEU A 1 184 ? 2.100 0.606 0.575 1.00 77.25 184 LEU A CA 1
ATOM 1463 C C . LEU A 1 184 ? 2.998 0.351 -0.642 1.00 77.25 184 LEU A C 1
ATOM 1465 O O . LEU A 1 184 ? 4.019 -0.321 -0.509 1.00 77.25 184 LEU A O 1
ATOM 1469 N N . ASN A 1 185 ? 2.677 0.935 -1.798 1.00 72.56 185 ASN A N 1
ATOM 1470 C CA . ASN A 1 185 ? 3.518 0.825 -2.992 1.00 72.56 185 ASN A CA 1
ATOM 1471 C C . ASN A 1 185 ? 4.877 1.532 -2.836 1.00 72.56 185 ASN A C 1
ATOM 1473 O O . ASN A 1 185 ? 5.847 1.173 -3.498 1.00 72.56 185 ASN A O 1
ATOM 1477 N N . HIS A 1 186 ? 4.981 2.501 -1.924 1.00 75.62 186 HIS A N 1
ATOM 1478 C CA . HIS A 1 186 ? 6.228 3.218 -1.647 1.00 75.62 186 HIS A CA 1
ATOM 1479 C C . HIS A 1 186 ? 7.089 2.551 -0.567 1.00 75.62 186 HIS A C 1
ATOM 1481 O O . HIS A 1 186 ? 8.033 3.175 -0.075 1.00 75.62 186 HIS A O 1
ATOM 1487 N N . LEU A 1 187 ? 6.794 1.314 -0.162 1.00 77.00 187 LEU A N 1
ATOM 1488 C CA . LEU A 1 187 ? 7.628 0.594 0.796 1.00 77.00 187 LEU A CA 1
ATOM 1489 C C . LEU A 1 187 ? 9.013 0.290 0.219 1.00 77.00 187 LEU A C 1
ATOM 1491 O O . LEU A 1 187 ? 9.157 -0.159 -0.911 1.00 77.00 187 LEU A O 1
ATOM 1495 N N . GLY A 1 188 ? 10.035 0.551 1.031 1.00 74.75 188 GLY A N 1
ATOM 1496 C CA . GLY A 1 188 ? 11.447 0.314 0.727 1.00 74.75 188 GLY A CA 1
ATOM 1497 C C . GLY A 1 188 ? 12.123 -0.666 1.673 1.00 74.75 188 GLY A C 1
ATOM 1498 O O . GLY A 1 188 ? 13.155 -1.219 1.325 1.00 74.75 188 GLY A O 1
ATOM 1499 N N . ALA A 1 189 ? 11.587 -0.881 2.875 1.00 78.50 189 ALA A N 1
ATOM 1500 C CA . ALA A 1 189 ? 12.020 -1.964 3.756 1.00 78.50 189 ALA A CA 1
ATOM 1501 C C . ALA A 1 189 ? 10.942 -2.304 4.791 1.00 78.50 189 ALA A C 1
ATOM 1503 O O . ALA A 1 189 ? 10.221 -1.415 5.253 1.00 78.50 189 ALA A O 1
ATOM 1504 N N . ILE A 1 190 ? 10.905 -3.565 5.220 1.00 80.44 190 ILE A N 1
ATOM 1505 C CA . ILE A 1 190 ? 10.232 -4.006 6.443 1.00 80.44 190 ILE A CA 1
ATOM 1506 C C . ILE A 1 190 ? 11.298 -4.504 7.415 1.00 80.44 190 ILE A C 1
ATOM 1508 O O . ILE A 1 190 ? 11.989 -5.479 7.142 1.00 80.44 190 ILE A O 1
ATOM 1512 N N . LYS A 1 191 ? 11.425 -3.859 8.569 1.00 80.69 191 LYS A N 1
ATOM 1513 C CA . LYS A 1 191 ? 12.227 -4.351 9.688 1.00 80.69 191 LYS A CA 1
ATOM 1514 C C . LYS A 1 191 ? 11.332 -5.186 10.590 1.00 80.69 191 LYS A C 1
ATOM 1516 O O . LYS A 1 191 ? 10.337 -4.675 11.079 1.00 80.69 191 LYS A O 1
ATOM 1521 N N . LEU A 1 192 ? 11.666 -6.442 10.826 1.00 78.12 192 LEU A N 1
ATOM 1522 C CA . LEU A 1 192 ? 10.928 -7.339 11.709 1.00 78.12 192 LEU A CA 1
ATOM 1523 C C . LEU A 1 192 ? 11.362 -7.151 13.170 1.00 78.12 192 LEU A C 1
ATOM 1525 O O . LEU A 1 192 ? 12.467 -6.681 13.449 1.00 78.12 192 LEU A O 1
ATOM 1529 N N . GLY A 1 193 ? 10.516 -7.570 14.112 1.00 72.81 193 GLY A N 1
ATOM 1530 C CA . GLY A 1 193 ? 10.760 -7.498 15.560 1.00 72.81 193 GLY A CA 1
ATOM 1531 C C . GLY A 1 193 ? 12.055 -8.152 16.040 1.00 72.81 193 GLY A C 1
ATOM 1532 O O . GLY A 1 193 ? 12.673 -7.718 17.010 1.00 72.81 193 GLY A O 1
ATOM 1533 N N . ASN A 1 194 ? 12.510 -9.178 15.319 1.00 75.06 194 ASN A N 1
ATOM 1534 C CA . ASN A 1 194 ? 13.776 -9.872 15.559 1.00 75.06 194 ASN A CA 1
ATOM 1535 C C . ASN A 1 194 ? 15.015 -9.095 15.046 1.00 75.06 194 ASN A C 1
ATOM 1537 O O . ASN A 1 194 ? 16.138 -9.561 15.230 1.00 75.06 194 ASN A O 1
ATOM 1541 N N . GLY A 1 195 ? 14.825 -7.937 14.403 1.00 78.44 195 GLY A N 1
ATOM 1542 C CA . GLY A 1 195 ? 15.871 -7.095 13.820 1.00 78.44 195 GLY A CA 1
ATOM 1543 C C . GLY A 1 195 ? 16.218 -7.396 12.357 1.00 78.44 195 GLY A C 1
ATOM 1544 O O . GLY A 1 195 ? 17.020 -6.664 11.780 1.00 78.44 195 GLY A O 1
ATOM 1545 N N . GLU A 1 196 ? 15.633 -8.432 11.752 1.00 81.88 196 GLU A N 1
ATOM 1546 C CA . GLU A 1 196 ? 15.785 -8.740 10.326 1.00 81.88 196 GLU A CA 1
ATOM 1547 C C . GLU A 1 196 ? 15.193 -7.620 9.462 1.00 81.88 196 GLU A C 1
ATOM 1549 O O . GLU A 1 196 ? 14.162 -7.048 9.808 1.00 81.88 196 GLU A O 1
ATOM 1554 N N . ILE A 1 197 ? 15.843 -7.293 8.343 1.00 82.25 197 ILE A N 1
ATOM 1555 C CA . ILE A 1 197 ? 15.374 -6.272 7.401 1.00 82.25 197 ILE A CA 1
ATOM 1556 C C . ILE A 1 197 ? 15.094 -6.948 6.062 1.00 82.25 197 ILE A C 1
ATOM 1558 O O . ILE A 1 197 ? 16.000 -7.477 5.422 1.00 82.25 197 ILE A O 1
ATOM 1562 N N . LEU A 1 198 ? 13.836 -6.890 5.643 1.00 77.69 198 LEU A N 1
ATOM 1563 C CA . LEU A 1 198 ? 13.370 -7.275 4.321 1.00 77.69 198 LEU A CA 1
ATOM 1564 C C . LEU A 1 198 ? 13.403 -6.026 3.438 1.00 77.69 198 LEU A C 1
ATOM 1566 O O . LEU A 1 198 ? 12.533 -5.164 3.549 1.00 77.69 198 LEU A O 1
ATOM 1570 N N . GLU A 1 199 ? 14.432 -5.895 2.605 1.00 78.19 199 GLU A N 1
ATOM 1571 C CA . GLU A 1 199 ? 14.517 -4.818 1.614 1.00 78.19 199 GLU A CA 1
ATOM 1572 C C . GLU A 1 199 ? 13.421 -4.994 0.556 1.00 78.19 199 GLU A C 1
ATOM 1574 O O . GLU A 1 199 ? 13.201 -6.090 0.037 1.00 78.19 199 GLU A O 1
ATOM 1579 N N . VAL A 1 200 ? 12.717 -3.905 0.256 1.00 71.00 200 VAL A N 1
ATOM 1580 C CA . VAL A 1 200 ? 11.560 -3.899 -0.640 1.00 71.00 200 VAL A CA 1
ATOM 1581 C C . VAL A 1 200 ? 11.981 -3.211 -1.925 1.00 71.00 200 VAL A C 1
ATOM 1583 O O . VAL A 1 200 ? 12.356 -2.039 -1.920 1.00 71.00 200 VAL A O 1
ATOM 1586 N N . GLN A 1 201 ? 11.941 -3.948 -3.032 1.00 60.81 201 GLN A N 1
ATOM 1587 C CA . GLN A 1 201 ? 12.071 -3.331 -4.348 1.00 60.81 201 GLN A CA 1
ATOM 1588 C C . GLN A 1 201 ? 10.827 -2.451 -4.568 1.00 60.81 201 GLN A C 1
ATOM 1590 O O . GLN A 1 201 ? 9.724 -2.941 -4.304 1.00 60.81 201 GLN A O 1
ATOM 1595 N N . PRO A 1 202 ? 10.969 -1.178 -4.987 1.00 54.16 202 PRO A N 1
ATOM 1596 C CA . PRO A 1 202 ? 9.848 -0.243 -5.071 1.00 54.16 202 PRO A CA 1
ATOM 1597 C C . PRO A 1 202 ? 8.681 -0.835 -5.868 1.00 54.16 202 PRO A C 1
ATOM 1599 O O . PRO A 1 202 ? 8.871 -1.270 -7.007 1.00 54.16 202 PRO A O 1
ATOM 1602 N N . ALA A 1 203 ? 7.480 -0.845 -5.287 1.00 53.34 203 ALA A N 1
ATOM 1603 C CA . ALA A 1 203 ? 6.282 -1.224 -6.024 1.00 53.34 203 ALA A CA 1
ATOM 1604 C C . ALA A 1 203 ? 5.929 -0.106 -7.024 1.00 53.34 203 ALA A C 1
ATOM 1606 O O . ALA A 1 203 ? 6.081 1.080 -6.734 1.00 53.34 203 ALA A O 1
ATOM 1607 N N . GLY A 1 204 ? 5.494 -0.495 -8.225 1.00 55.88 204 GLY A N 1
ATOM 1608 C CA . GLY A 1 204 ? 5.264 0.413 -9.361 1.00 55.88 204 GLY A CA 1
ATOM 1609 C C . GLY A 1 204 ? 6.293 0.283 -10.487 1.00 55.88 204 GLY A C 1
ATOM 1610 O O . GLY A 1 204 ? 6.134 0.898 -11.536 1.00 55.88 204 GLY A O 1
ATOM 1611 N N . ILE A 1 205 ? 7.327 -0.544 -10.302 1.00 65.62 205 ILE A N 1
ATOM 1612 C CA . ILE A 1 205 ? 8.142 -1.051 -11.406 1.00 65.62 205 ILE A CA 1
ATOM 1613 C C . ILE A 1 205 ? 7.586 -2.424 -11.769 1.00 65.62 205 ILE A C 1
ATOM 1615 O O . ILE A 1 205 ? 7.654 -3.355 -10.974 1.00 65.62 205 ILE A O 1
ATOM 1619 N N . THR A 1 206 ? 7.048 -2.570 -12.968 1.00 80.75 206 THR A N 1
ATOM 1620 C CA . THR A 1 206 ? 6.839 -3.875 -13.596 1.00 80.75 206 THR A CA 1
ATOM 1621 C C . THR A 1 206 ? 7.886 -4.067 -14.689 1.00 80.75 206 THR A C 1
ATOM 1623 O O . THR A 1 206 ? 8.615 -3.140 -15.047 1.00 80.75 206 THR A O 1
ATOM 1626 N N . TYR A 1 207 ? 8.031 -5.287 -15.195 1.00 90.00 207 TYR A N 1
ATOM 1627 C CA . TYR A 1 207 ? 8.853 -5.546 -16.374 1.00 90.00 207 TYR A CA 1
ATOM 1628 C C . TYR A 1 207 ? 7.961 -6.011 -17.516 1.00 90.00 207 TYR A C 1
ATOM 1630 O O . TYR A 1 207 ? 6.971 -6.707 -17.301 1.00 90.00 207 TYR A O 1
ATOM 1638 N N . PHE A 1 208 ? 8.349 -5.670 -18.738 1.00 94.00 208 PHE A N 1
ATOM 1639 C CA . PHE A 1 208 ? 7.845 -6.292 -19.957 1.00 94.00 208 PHE A CA 1
ATOM 1640 C C . PHE A 1 208 ? 9.029 -6.788 -20.781 1.00 94.00 208 PHE A C 1
ATOM 1642 O O . PHE A 1 208 ? 10.144 -6.295 -20.630 1.00 94.00 208 PHE A O 1
ATOM 1649 N N . ILE A 1 209 ? 8.807 -7.771 -21.647 1.00 96.25 209 ILE A N 1
ATOM 1650 C CA . ILE A 1 209 ? 9.852 -8.288 -22.534 1.00 96.25 209 ILE A CA 1
ATOM 1651 C C . ILE A 1 209 ? 9.696 -7.612 -23.889 1.00 96.25 209 ILE A C 1
ATOM 1653 O O . ILE A 1 209 ? 8.632 -7.717 -24.499 1.00 96.25 209 ILE A O 1
ATOM 1657 N N . ASN A 1 210 ? 10.742 -6.921 -24.352 1.00 94.81 210 ASN A N 1
ATOM 1658 C CA . ASN A 1 210 ? 10.779 -6.381 -25.704 1.00 94.81 210 ASN A CA 1
ATOM 1659 C C . ASN A 1 210 ? 10.822 -7.544 -26.715 1.00 94.81 210 ASN A C 1
ATOM 1661 O O . ASN A 1 210 ? 11.798 -8.304 -26.714 1.00 94.81 210 ASN A O 1
ATOM 1665 N N . PRO A 1 211 ? 9.808 -7.700 -27.585 1.00 94.31 211 PRO A N 1
ATOM 1666 C CA . PRO A 1 211 ? 9.779 -8.794 -28.545 1.00 94.31 211 PRO A CA 1
ATOM 1667 C C . PRO A 1 211 ? 10.938 -8.762 -29.546 1.00 94.31 211 PRO A C 1
ATOM 1669 O O . PRO A 1 211 ? 11.385 -9.820 -29.977 1.00 94.31 211 PRO A O 1
ATOM 1672 N N . ASP A 1 212 ? 11.443 -7.571 -29.883 1.00 95.56 212 ASP A N 1
ATOM 1673 C CA . ASP A 1 212 ? 12.506 -7.406 -30.883 1.00 95.56 212 ASP A CA 1
ATOM 1674 C C . ASP A 1 212 ? 13.876 -7.900 -30.382 1.00 95.56 212 ASP A C 1
ATOM 1676 O O . ASP A 1 212 ? 14.718 -8.316 -31.179 1.00 95.56 212 ASP A O 1
ATOM 1680 N N . ASP A 1 213 ? 14.079 -7.906 -29.062 1.00 96.44 213 ASP A N 1
ATOM 1681 C CA . ASP A 1 213 ? 15.334 -8.314 -28.418 1.00 96.44 213 ASP A CA 1
ATOM 1682 C C . ASP A 1 213 ? 15.259 -9.740 -27.841 1.00 96.44 213 ASP A C 1
ATOM 1684 O O . ASP A 1 213 ? 16.274 -10.344 -27.473 1.00 96.44 213 ASP A O 1
ATOM 1688 N N . CYS A 1 214 ? 14.053 -10.300 -27.722 1.00 97.50 214 CYS A N 1
ATOM 1689 C CA . CYS A 1 214 ? 13.837 -11.608 -27.124 1.00 97.50 214 CYS A CA 1
ATOM 1690 C C . CYS A 1 214 ? 14.245 -12.732 -28.086 1.00 97.50 214 CYS A C 1
ATOM 1692 O O . CYS A 1 214 ? 13.642 -12.938 -29.132 1.00 97.50 214 CYS A O 1
ATOM 1694 N N . ILE A 1 215 ? 15.220 -13.544 -27.676 1.00 97.00 215 ILE A N 1
ATOM 1695 C CA . ILE A 1 215 ? 15.650 -14.743 -28.421 1.00 97.00 215 ILE A CA 1
ATOM 1696 C C . ILE A 1 215 ? 14.951 -16.033 -27.956 1.00 97.00 215 ILE A C 1
ATOM 1698 O O . ILE A 1 215 ? 15.436 -17.130 -28.220 1.00 97.00 215 ILE A O 1
ATOM 1702 N N . ASN A 1 216 ? 13.849 -15.901 -27.211 1.00 96.69 216 ASN A N 1
ATOM 1703 C CA . ASN A 1 216 ? 13.036 -16.994 -26.668 1.00 96.69 216 ASN A CA 1
ATOM 1704 C C . ASN A 1 216 ? 13.824 -18.090 -25.911 1.00 96.69 216 ASN A C 1
ATOM 1706 O O . ASN A 1 216 ? 13.537 -19.276 -26.038 1.00 96.69 216 ASN A O 1
ATOM 1710 N N . CYS A 1 217 ? 14.846 -17.709 -25.134 1.00 96.88 217 CYS A N 1
ATOM 1711 C CA . CYS A 1 217 ? 15.741 -18.671 -24.472 1.00 96.88 217 CYS A CA 1
ATOM 1712 C C . CYS A 1 217 ? 15.223 -19.251 -23.143 1.00 96.88 217 CYS A C 1
ATOM 1714 O O . CYS A 1 217 ? 15.802 -20.215 -22.655 1.00 96.88 217 CYS A O 1
ATOM 1716 N N . GLY A 1 218 ? 14.186 -18.666 -22.535 1.00 95.88 218 GLY A N 1
ATOM 1717 C CA . GLY A 1 218 ? 13.575 -19.174 -21.298 1.00 95.88 218 GLY A CA 1
ATOM 1718 C C . GLY A 1 218 ? 14.252 -18.795 -19.979 1.00 95.88 218 GLY A C 1
ATOM 1719 O O . GLY A 1 218 ? 13.598 -18.869 -18.944 1.00 95.88 218 GLY A O 1
ATOM 1720 N N . ALA A 1 219 ? 15.492 -18.290 -19.989 1.00 96.75 219 ALA A N 1
ATOM 1721 C CA . ALA A 1 219 ? 16.239 -17.980 -18.759 1.00 96.75 219 ALA A CA 1
ATOM 1722 C C . ALA A 1 219 ? 15.480 -17.051 -17.789 1.00 96.75 219 ALA A C 1
ATOM 1724 O O . ALA A 1 219 ? 15.448 -17.280 -16.585 1.00 96.75 219 ALA A O 1
ATOM 1725 N N . CYS A 1 220 ? 14.807 -16.023 -18.318 1.00 96.25 220 CYS A N 1
ATOM 1726 C CA . CYS A 1 220 ? 14.003 -15.113 -17.501 1.00 96.25 220 CYS A CA 1
ATOM 1727 C C . CYS A 1 220 ? 12.827 -15.802 -16.788 1.00 96.25 220 CYS A C 1
ATOM 1729 O O . CYS A 1 220 ? 12.490 -15.408 -15.674 1.00 96.25 220 CYS A O 1
ATOM 1731 N N . ALA A 1 221 ? 12.209 -16.814 -17.404 1.00 96.69 221 ALA A N 1
ATOM 1732 C CA . ALA A 1 221 ? 11.090 -17.533 -16.809 1.00 96.69 221 ALA A CA 1
ATOM 1733 C C . ALA A 1 221 ? 11.534 -18.501 -15.710 1.00 96.69 221 ALA A C 1
ATOM 1735 O O . ALA A 1 221 ? 10.833 -18.618 -14.707 1.00 96.69 221 ALA A O 1
ATOM 1736 N N . GLU A 1 222 ? 12.700 -19.136 -15.866 1.00 94.50 222 GLU A N 1
ATOM 1737 C CA . GLU A 1 222 ? 13.279 -20.025 -14.849 1.00 94.50 222 GLU A CA 1
ATOM 1738 C C . GLU A 1 222 ? 13.635 -19.275 -13.558 1.00 94.50 222 GLU A C 1
ATOM 1740 O O . GLU A 1 222 ? 13.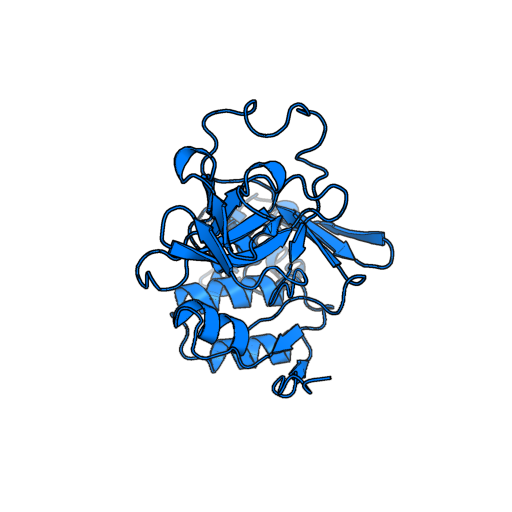357 -19.772 -12.469 1.00 94.50 222 GLU A O 1
ATOM 1745 N N . GLU A 1 223 ? 14.178 -18.061 -13.673 1.00 90.38 223 GLU A N 1
ATOM 1746 C CA . GLU A 1 223 ? 14.604 -17.258 -12.517 1.00 90.38 223 GLU A CA 1
ATOM 1747 C C . GLU A 1 223 ? 13.488 -16.388 -11.918 1.00 90.38 223 GLU A C 1
ATOM 1749 O O . GLU A 1 223 ? 13.685 -15.719 -10.905 1.00 90.38 223 GLU A O 1
ATOM 1754 N N . CYS A 1 224 ? 12.292 -16.358 -12.514 1.00 86.75 224 CYS A N 1
ATOM 1755 C CA . CYS A 1 224 ? 11.208 -15.532 -11.995 1.00 86.75 224 CYS A CA 1
ATOM 1756 C C . CYS A 1 224 ? 10.700 -16.081 -10.643 1.00 86.75 224 CYS A C 1
ATOM 1758 O O . CYS A 1 224 ? 10.035 -17.123 -10.622 1.00 86.75 224 CYS A O 1
ATOM 1760 N N . PRO A 1 225 ? 10.887 -15.364 -9.514 1.00 77.00 225 PRO A N 1
ATOM 1761 C CA . PRO A 1 225 ? 10.580 -15.892 -8.178 1.00 77.00 225 PRO A CA 1
ATOM 1762 C C . PRO A 1 225 ? 9.078 -16.071 -7.921 1.00 77.00 225 PRO A C 1
ATOM 1764 O O . PRO A 1 225 ? 8.677 -16.774 -6.997 1.00 77.00 225 PRO A O 1
ATOM 1767 N N . VAL A 1 226 ? 8.246 -15.420 -8.734 1.00 80.56 226 VAL A N 1
ATOM 1768 C CA . VAL A 1 226 ? 6.778 -15.471 -8.671 1.00 80.56 226 VAL A CA 1
ATOM 1769 C C . VAL A 1 226 ? 6.164 -16.162 -9.889 1.00 80.56 226 VAL A C 1
ATOM 1771 O O . VAL A 1 226 ? 4.948 -16.151 -10.049 1.00 80.56 226 VAL A O 1
ATOM 1774 N N . SER A 1 227 ? 7.000 -16.752 -10.751 1.00 91.44 227 SER A N 1
ATOM 1775 C CA . SER A 1 227 ? 6.586 -17.508 -11.938 1.00 91.44 227 SER A CA 1
ATOM 1776 C C . SER A 1 227 ? 5.561 -16.773 -12.820 1.00 91.44 227 SER A C 1
ATOM 1778 O O . SER A 1 227 ? 4.636 -17.385 -13.347 1.00 91.44 227 SER A O 1
ATOM 1780 N N . CYS A 1 228 ? 5.720 -15.454 -12.987 1.00 91.88 228 CYS A N 1
ATOM 1781 C CA . CYS A 1 228 ? 4.812 -14.616 -13.777 1.00 91.88 228 CYS A CA 1
ATOM 1782 C C . CYS A 1 228 ? 5.205 -14.493 -15.259 1.00 91.88 228 CYS A C 1
ATOM 1784 O O . CYS A 1 228 ? 4.629 -13.682 -15.979 1.00 91.88 228 CYS A O 1
ATOM 1786 N N . ILE A 1 229 ? 6.194 -15.260 -15.725 1.00 97.50 229 ILE A N 1
ATOM 1787 C CA . ILE A 1 229 ? 6.695 -15.202 -17.102 1.00 97.50 229 ILE A CA 1
ATOM 1788 C C . ILE A 1 229 ? 6.350 -16.507 -17.813 1.00 97.50 229 ILE A C 1
ATOM 1790 O O . ILE A 1 229 ? 6.623 -17.589 -17.296 1.00 97.50 229 ILE A O 1
ATOM 1794 N N . SER A 1 230 ? 5.758 -16.407 -19.000 1.00 96.88 230 SER A N 1
ATOM 1795 C CA . SER A 1 230 ? 5.329 -17.557 -19.803 1.00 96.88 230 SER A CA 1
ATOM 1796 C C . SER A 1 230 ? 5.723 -17.398 -21.269 1.00 96.88 230 SER A C 1
ATOM 1798 O O . SER A 1 230 ? 5.922 -16.283 -21.747 1.00 96.88 230 SER A O 1
ATOM 1800 N N . GLU A 1 231 ? 5.872 -18.511 -21.984 1.00 96.06 231 GLU A N 1
ATOM 1801 C CA . GLU A 1 231 ? 6.116 -18.493 -23.428 1.00 96.06 231 GLU A CA 1
ATOM 1802 C C . GLU A 1 231 ? 4.834 -18.090 -24.181 1.00 96.06 231 GLU A C 1
ATOM 1804 O O . GLU A 1 231 ? 3.764 -18.656 -23.948 1.00 96.06 231 GLU A O 1
ATOM 1809 N N . GLY A 1 232 ? 4.943 -17.098 -25.068 1.00 91.25 232 GLY A N 1
ATOM 1810 C CA . GLY A 1 232 ? 3.886 -16.624 -25.964 1.00 91.25 232 GLY A CA 1
ATOM 1811 C C . GLY A 1 232 ? 4.223 -16.880 -27.437 1.00 91.25 232 GLY A C 1
ATOM 1812 O O . GLY A 1 232 ? 4.888 -17.857 -27.777 1.00 91.25 232 GLY A O 1
ATOM 1813 N N . ASP A 1 233 ? 3.782 -15.989 -28.330 1.00 88.25 233 ASP A N 1
ATOM 1814 C CA . ASP A 1 233 ? 4.008 -16.108 -29.779 1.00 88.25 233 ASP A CA 1
ATOM 1815 C C . ASP A 1 233 ? 5.470 -15.807 -30.161 1.00 88.25 233 ASP A C 1
ATOM 1817 O O . ASP A 1 233 ? 5.807 -14.740 -30.672 1.00 88.25 233 ASP A O 1
ATOM 1821 N N . GLY A 1 234 ? 6.359 -16.769 -29.902 1.00 89.12 234 GLY A N 1
ATOM 1822 C CA . GLY A 1 234 ? 7.781 -16.707 -30.254 1.00 89.12 234 GLY A CA 1
ATOM 1823 C C . GLY A 1 234 ? 8.639 -15.844 -29.327 1.00 89.12 234 GLY A C 1
ATOM 1824 O O . GLY A 1 234 ? 9.836 -15.716 -29.570 1.00 89.12 234 GLY A O 1
ATOM 1825 N N . VAL A 1 235 ? 8.051 -15.283 -28.269 1.00 95.00 235 VAL A N 1
ATOM 1826 C CA . VAL A 1 235 ? 8.726 -14.506 -27.223 1.00 95.00 235 VAL A CA 1
ATOM 1827 C C . VAL A 1 235 ? 8.137 -14.853 -25.863 1.00 95.00 235 VAL A C 1
ATOM 1829 O O . VAL A 1 235 ? 7.000 -15.312 -25.765 1.00 95.00 235 VAL A O 1
ATOM 1832 N N . HIS A 1 236 ? 8.892 -14.604 -24.799 1.00 97.25 236 HIS A N 1
ATOM 1833 C CA . HIS A 1 236 ? 8.353 -14.694 -23.446 1.00 97.25 236 HIS A CA 1
ATOM 1834 C C . HIS A 1 236 ? 7.532 -13.444 -23.107 1.00 97.25 236 HIS A C 1
ATOM 1836 O O . HIS A 1 236 ? 7.839 -12.345 -23.564 1.00 97.25 236 HIS A O 1
ATOM 1842 N N . VAL A 1 237 ? 6.497 -13.611 -22.286 1.00 96.50 237 VAL A N 1
ATOM 1843 C CA . VAL A 1 237 ? 5.560 -12.566 -21.867 1.00 96.50 237 VAL A CA 1
ATOM 1844 C C . VAL A 1 237 ? 5.493 -12.540 -20.346 1.00 96.50 237 VAL A C 1
ATOM 1846 O O . VAL A 1 237 ? 5.354 -13.584 -19.709 1.00 96.50 237 VAL A O 1
ATOM 1849 N N . ILE A 1 238 ? 5.590 -11.340 -19.775 1.00 95.00 238 ILE A N 1
ATOM 1850 C CA . ILE A 1 238 ? 5.444 -11.105 -18.338 1.00 95.00 238 ILE A CA 1
ATOM 1851 C C . ILE A 1 238 ? 3.995 -10.718 -18.059 1.00 95.00 238 ILE A C 1
ATOM 1853 O O . ILE A 1 238 ? 3.477 -9.767 -18.644 1.00 95.00 238 ILE A O 1
ATOM 1857 N N . ASP A 1 239 ? 3.359 -11.437 -17.143 1.00 91.94 239 ASP A N 1
ATOM 1858 C CA . ASP A 1 239 ? 2.102 -11.029 -16.534 1.00 91.94 239 ASP A CA 1
ATOM 1859 C C . ASP A 1 239 ? 2.379 -9.883 -15.551 1.00 91.94 239 ASP A C 1
ATOM 1861 O O . ASP A 1 239 ? 2.894 -10.094 -14.448 1.00 91.94 239 ASP A O 1
ATOM 1865 N N . ALA A 1 240 ? 2.070 -8.660 -15.985 1.00 83.44 240 ALA A N 1
ATOM 1866 C CA . ALA A 1 240 ? 2.301 -7.445 -15.212 1.00 83.44 240 ALA A CA 1
ATOM 1867 C C . ALA A 1 240 ? 1.551 -7.453 -13.868 1.00 83.44 240 ALA A C 1
ATOM 1869 O O . ALA A 1 240 ? 2.094 -6.958 -12.885 1.00 83.44 240 ALA A O 1
ATOM 1870 N N . ASP A 1 241 ? 0.378 -8.094 -13.785 1.00 79.31 241 ASP A N 1
ATOM 1871 C CA . ASP A 1 241 ? -0.425 -8.161 -12.554 1.00 79.31 241 ASP A CA 1
ATOM 1872 C C . ASP A 1 241 ? 0.191 -9.080 -11.490 1.00 79.31 241 ASP A C 1
ATOM 1874 O O . ASP A 1 241 ? -0.109 -8.999 -10.290 1.00 79.31 241 ASP A O 1
ATOM 1878 N N . ASN A 1 242 ? 1.054 -9.992 -11.930 1.00 79.38 242 ASN A N 1
ATOM 1879 C CA . ASN A 1 242 ? 1.807 -10.899 -11.078 1.00 79.38 242 ASN A CA 1
ATOM 1880 C C . ASN A 1 242 ? 3.287 -10.508 -10.953 1.00 79.38 242 ASN A C 1
ATOM 1882 O O . ASN A 1 242 ? 3.999 -11.102 -10.146 1.00 79.38 242 ASN A O 1
ATOM 1886 N N . CYS A 1 243 ? 3.753 -9.505 -11.701 1.00 83.62 243 CYS A N 1
ATOM 1887 C CA . CYS A 1 243 ? 5.120 -9.011 -11.633 1.00 83.62 243 CYS A CA 1
ATOM 1888 C C . CYS A 1 243 ? 5.348 -8.200 -10.351 1.00 83.62 243 CYS A C 1
ATOM 1890 O O . CYS A 1 243 ? 4.622 -7.258 -10.057 1.00 83.62 243 CYS A O 1
ATOM 1892 N N . THR A 1 244 ? 6.402 -8.530 -9.605 1.00 72.00 244 THR A N 1
ATOM 1893 C CA . THR A 1 244 ? 6.786 -7.815 -8.374 1.00 72.00 244 THR A CA 1
ATOM 1894 C C . THR A 1 244 ? 7.838 -6.729 -8.594 1.00 72.00 244 THR A C 1
ATOM 1896 O O . THR A 1 244 ? 8.331 -6.156 -7.627 1.00 72.00 244 THR A O 1
ATOM 1899 N N . GLY A 1 245 ? 8.268 -6.500 -9.839 1.00 79.06 245 GLY A N 1
ATOM 1900 C CA . GLY A 1 245 ? 9.326 -5.529 -10.134 1.00 79.06 245 GLY A CA 1
ATOM 1901 C C . GLY A 1 245 ? 10.735 -5.938 -9.711 1.00 79.06 245 GLY A C 1
ATOM 1902 O O . GLY A 1 245 ? 11.639 -5.109 -9.748 1.00 79.06 245 GLY A O 1
ATOM 1903 N N . CYS A 1 246 ? 10.954 -7.201 -9.326 1.00 72.62 246 CYS A N 1
ATOM 1904 C CA . CYS A 1 246 ? 12.221 -7.646 -8.731 1.00 72.62 246 CYS A CA 1
ATOM 1905 C C . CYS A 1 246 ? 13.461 -7.505 -9.634 1.00 72.62 246 CYS A C 1
ATOM 1907 O O . CYS A 1 246 ? 14.571 -7.425 -9.121 1.00 72.62 246 CYS A O 1
ATOM 1909 N N . GLY A 1 247 ? 13.292 -7.476 -10.960 1.00 82.38 247 GLY A N 1
ATOM 1910 C CA . GLY A 1 247 ? 14.386 -7.279 -11.917 1.00 82.38 247 GLY A CA 1
ATOM 1911 C C . GLY A 1 247 ? 15.261 -8.496 -12.218 1.00 82.38 247 GLY A C 1
ATOM 1912 O O . GLY A 1 247 ? 16.139 -8.385 -13.069 1.00 82.38 247 GLY A O 1
ATOM 1913 N N . GLU A 1 248 ? 14.990 -9.664 -11.627 1.00 84.50 248 GLU A N 1
ATOM 1914 C CA . GLU A 1 248 ? 15.782 -10.883 -11.872 1.00 84.50 248 GLU A CA 1
ATOM 1915 C C . GLU A 1 248 ? 15.795 -11.281 -13.358 1.00 84.50 248 GLU A C 1
ATOM 1917 O O . GLU A 1 248 ? 16.832 -11.614 -13.928 1.00 84.50 248 GLU A O 1
ATOM 1922 N N . CYS A 1 249 ? 14.647 -11.134 -14.030 1.00 93.06 249 CYS A N 1
ATOM 1923 C CA . CYS A 1 249 ? 14.534 -11.376 -15.467 1.00 93.06 249 CYS A CA 1
ATOM 1924 C C . CYS A 1 249 ? 15.514 -10.527 -16.293 1.00 93.06 249 CYS A C 1
ATOM 1926 O O . CYS A 1 249 ? 16.124 -11.049 -17.225 1.00 93.06 249 CYS A O 1
ATOM 1928 N N . ALA A 1 250 ? 15.687 -9.246 -15.954 1.00 88.25 250 ALA A N 1
ATOM 1929 C CA . ALA A 1 250 ? 16.618 -8.355 -16.638 1.00 88.25 250 ALA A CA 1
ATOM 1930 C C . ALA A 1 250 ? 18.077 -8.716 -16.332 1.00 88.25 250 ALA A C 1
ATOM 1932 O O . ALA A 1 250 ? 18.911 -8.667 -17.230 1.00 88.25 250 ALA A O 1
ATOM 1933 N N . ALA A 1 251 ? 18.374 -9.131 -15.096 1.00 81.62 251 ALA A N 1
ATOM 1934 C CA . ALA A 1 251 ? 19.720 -9.512 -14.675 1.00 81.62 251 ALA A CA 1
ATOM 1935 C C . ALA A 1 251 ? 20.242 -10.772 -15.389 1.00 81.62 251 ALA A C 1
ATOM 1937 O O . ALA A 1 251 ? 21.427 -10.839 -15.718 1.00 81.62 251 ALA A O 1
ATOM 1938 N N . ILE A 1 252 ? 19.372 -11.757 -15.646 1.00 94.81 252 ILE A N 1
ATOM 1939 C CA . ILE A 1 252 ? 19.758 -13.024 -16.287 1.00 94.81 252 ILE A CA 1
ATOM 1940 C C . ILE A 1 252 ? 19.668 -12.994 -17.821 1.00 94.81 252 ILE A C 1
ATOM 1942 O O . ILE A 1 252 ? 20.230 -13.861 -18.495 1.00 94.81 252 ILE A O 1
ATOM 1946 N N . CYS A 1 253 ? 18.944 -12.034 -18.409 1.00 94.62 253 CYS A N 1
ATOM 1947 C CA . CYS A 1 253 ? 18.687 -12.043 -19.846 1.00 94.62 253 CYS A CA 1
ATOM 1948 C C . CYS A 1 253 ? 19.958 -11.710 -20.655 1.00 94.62 253 CYS A C 1
ATOM 1950 O O . CYS A 1 253 ? 20.466 -10.595 -20.556 1.00 94.62 253 CYS A O 1
ATOM 1952 N N . PRO A 1 254 ? 20.435 -12.607 -21.542 1.00 94.81 254 PRO A N 1
ATOM 1953 C CA . PRO A 1 254 ? 21.661 -12.376 -22.311 1.00 94.81 254 PRO A CA 1
ATOM 1954 C C . PRO A 1 254 ? 21.526 -11.277 -23.375 1.00 94.81 254 PRO A C 1
ATOM 1956 O O . PRO A 1 254 ? 22.533 -10.851 -23.937 1.00 94.81 254 PRO A O 1
ATOM 1959 N N . THR A 1 255 ? 20.297 -10.862 -23.689 1.00 96.56 255 THR A N 1
ATOM 1960 C CA . THR A 1 255 ? 19.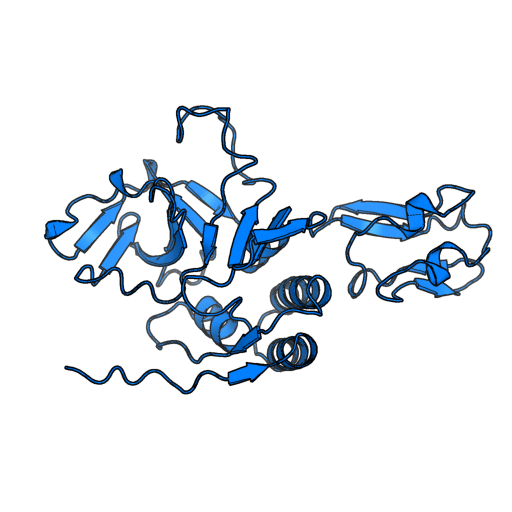992 -9.819 -24.676 1.00 96.56 255 THR A CA 1
ATOM 1961 C C . THR A 1 255 ? 19.366 -8.575 -24.057 1.00 96.56 255 THR A C 1
ATOM 1963 O O . THR A 1 255 ? 18.945 -7.697 -24.798 1.00 96.56 255 THR A O 1
ATOM 1966 N N . GLU A 1 256 ? 19.290 -8.496 -22.721 1.00 93.88 256 GLU A N 1
ATOM 1967 C CA . GLU A 1 256 ? 18.702 -7.353 -22.001 1.00 93.88 256 GLU A CA 1
ATOM 1968 C C . GLU A 1 256 ? 17.248 -7.036 -22.431 1.00 93.88 256 GLU A C 1
ATOM 1970 O O . GLU A 1 256 ? 16.775 -5.909 -22.310 1.00 93.88 256 GLU A O 1
ATOM 1975 N N . ALA A 1 257 ? 16.513 -8.043 -22.925 1.00 95.75 257 ALA A N 1
ATOM 1976 C CA . ALA A 1 257 ? 15.159 -7.872 -23.456 1.00 95.75 257 ALA A CA 1
ATOM 1977 C C . ALA A 1 257 ? 14.102 -7.426 -22.417 1.00 95.75 257 ALA A C 1
ATOM 1979 O O . ALA A 1 257 ? 13.176 -6.708 -22.801 1.00 95.75 257 ALA A O 1
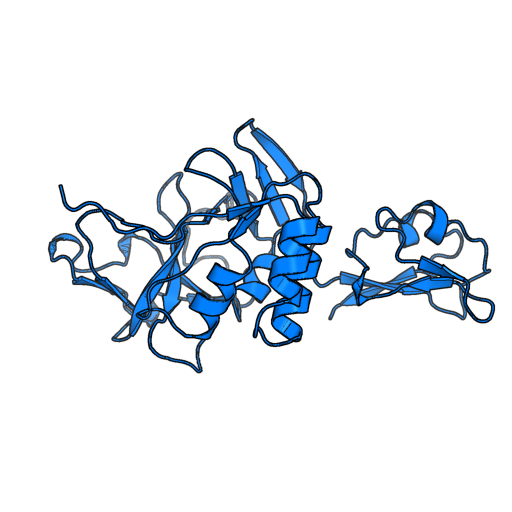ATOM 1980 N N . PRO A 1 258 ? 14.161 -7.831 -21.129 1.00 95.25 258 PRO A N 1
ATOM 1981 C CA . PRO A 1 258 ? 13.252 -7.315 -20.112 1.00 95.25 258 PRO A CA 1
ATOM 1982 C C . PRO A 1 258 ? 13.546 -5.848 -19.785 1.00 95.25 258 PRO A C 1
ATOM 1984 O O . PRO A 1 258 ? 14.620 -5.509 -19.296 1.00 95.25 258 PRO A O 1
ATOM 1987 N N . GLN A 1 259 ? 12.558 -4.985 -19.997 1.00 90.44 259 GLN A N 1
ATOM 1988 C CA . GLN A 1 259 ? 12.642 -3.549 -19.755 1.00 90.44 259 GLN A CA 1
ATOM 1989 C C . GLN A 1 259 ? 11.676 -3.130 -18.649 1.00 90.44 259 GLN A C 1
ATOM 1991 O O . GLN A 1 259 ? 10.582 -3.683 -18.509 1.00 90.44 259 GLN A O 1
ATOM 1996 N N . GLN A 1 260 ? 12.091 -2.137 -17.863 1.00 85.31 260 GLN A N 1
ATOM 1997 C CA . GLN A 1 260 ? 11.265 -1.571 -16.802 1.00 85.31 260 GLN A CA 1
ATOM 1998 C C . GLN A 1 260 ? 10.085 -0.796 -17.391 1.00 85.31 260 GLN A C 1
ATOM 2000 O O . GLN A 1 260 ? 10.241 0.010 -18.310 1.00 85.31 260 GLN A O 1
ATOM 2005 N N . LYS A 1 261 ? 8.912 -1.000 -16.801 1.00 77.62 261 LYS A N 1
ATOM 2006 C CA . LYS A 1 261 ? 7.712 -0.197 -16.987 1.00 77.62 261 LYS A CA 1
ATOM 2007 C C . LYS A 1 261 ? 7.371 0.430 -15.646 1.00 77.62 261 LYS A C 1
ATOM 2009 O O . LYS A 1 261 ? 7.208 -0.273 -14.654 1.00 77.62 261 LYS A O 1
ATOM 2014 N N . ILE A 1 262 ? 7.340 1.755 -15.629 1.00 65.06 262 ILE A N 1
ATOM 2015 C CA . ILE A 1 262 ? 6.921 2.528 -14.464 1.00 65.06 262 ILE A CA 1
ATOM 2016 C C . ILE A 1 262 ? 5.463 2.893 -14.714 1.00 65.06 262 ILE A C 1
ATOM 2018 O O . ILE A 1 262 ? 5.181 3.569 -15.709 1.00 65.06 262 ILE A O 1
ATOM 2022 N N . ASP A 1 263 ? 4.572 2.387 -13.867 1.00 58.03 263 ASP A N 1
ATOM 2023 C CA . ASP A 1 263 ? 3.131 2.665 -13.915 1.00 58.03 263 ASP A CA 1
ATOM 2024 C C . ASP A 1 263 ? 2.752 3.901 -13.079 1.00 58.03 263 ASP A C 1
ATOM 2026 O O . ASP A 1 263 ? 3.365 4.130 -12.007 1.00 58.03 263 ASP A O 1
#

Organism: NCBI:txid244830

Foldseek 3Di:
DPPDPWPDKDKDFLVVLLVQLVPFPADPVLSLLSNLLSLQCRPAMWIAGQDDPQAQPNVRSCSRRTDGDDPDQFKWFQFQFQPDDPDPPPQDPPPPPNRPQTKDFDFPPCVDLQQFEEEANFTWTWGIARPVQQSKTWIATTPPNVQQFIKIAGPVQFPPSVVSYTYHHNVRIDGRARHPSRRSQRTQWMQTSVRDIDGADRRQKFKFFAPVQFQQPCQLQVQQPQNQWDDDDRGIGGPRSSGNNPCRSQVRDPRSRIDIDGD

pLDDT: mean 74.53, std 16.34, range [33.28, 97.5]

Secondary structure (DSSP, 8-state):
-----PPPPEEE-HHHHHHHHHTS---HHHHHHHHHHHHH-TTS-EEE-PPPTTS-HHHHHHHTT-EE--TTTSEEEEES--TT-S-SSSS-S-TTSGGG--BEE-SS---SS--EEEETTEEEEEEEE-TTT---EEEEESS-TT---EEEE-GGG-BTGGGTEEEE-GGG-EEEESSHHHHHHTEEEEEETTS-EEE-PPTTEEEEE-TTT-----HHHHS-TT--EEE-SSSEEE-TTT-----HHHHH-TT--EEEEE-

InterPro domains:
  IPR017896 4Fe-4S ferredoxin-type, iron-sulphur binding domain [PS51379] (205-233)
  IPR017896 4Fe-4S ferredoxin-type, iron-sulphur binding domain [PS51379] (234-263)
  IPR017900 4Fe-4S ferredoxin, iron-sulphur binding, conserved site [PS00198] (214-225)
  IPR017900 4Fe-4S ferredoxin, iron-sulphur binding, conserved site [PS00198] (243-254)
  IPR050157 Photosystem I iron-sulfur center [PTHR24960] (173-257)

Radius of gyration: 20.46 Å; chains: 1; bounding box: 40×45×64 Å

Sequence (263 aa):
MSQTNVPPEISGTAQDAQKWILASDLPEEKKHALLSFTKQFPTLTFFKQERPATDPAWLRLLGEALLGFVPDDLCWLRFVAFRYSPDRDSLANSARSEASRYHRLVFDADLGEYDQIFLGDEPVVFVACVLEDLSSLLAVKVGTDGDEGVYEFAYSFIDDIGSRQGRVDPTRARRVFDSYPDMLNHLGAIKLGNGEILEVQPAGITYFINPDDCINCGACAEECPVSCISEGDGVHVIDADNCTGCGECAAICPTEAPQQKID